Protein AF-A0A836GK05-F1 (afdb_monomer_lite)

pLDDT: mean 76.77, std 14.59, range [29.48, 94.44]

Radius of gyration: 31.61 Å; chains: 1; bounding box: 83×41×87 Å

InterPro domains:
  IPR002656 Acyltransferase 3 domain [PF01757] (213-324)
  IPR052728 Oxygen and lipid transport regulator [PTHR11161] (58-344)

Organism: NCBI:txid2715315

Secondary structure (DSSP, 8-state):
--HHHHHTTSHHHHHHHTGGGGTT-HHHHHHHHHHHHHHTT-HHHHHHHHHHHTT-----BTTB----------TT--HHHHHHHHHHHHHTT---STT-TT--------------SGGGGSTTHHHHHHHHHHHHHHHHHHHHIIIIIIIHHHHHHHHHHHHH-SS----S-TT-SS---HHHHHHHHH-HHHHHHHHT--PPPTT--HHHHHHHHHHHHHHHHHHHHHHHHTT-S-HHHHHHHHTSHHHHHHH-THHHHHHHHHHHHHHHHHHHHHHHHS--------HHHHHHHHHHHHHHHHHHHHHHHHHHHHHHHHHHHHHHHH-SS--S--HHHHTTT-

Sequence (346 aa):
SNENNVIHLLPAYAIASRASLLGTATCATELRDFLDAVDQRILWGLKTFESCYFYFYFYNSINKDLITLGLCLPASCSTNNISFILEGIFRDRILLINNLYSVDLNLIQIKNLKDNHQWLLNGAIPFICVGLVLTFALMISGTIYDIFIYQTYLKTMTKTVNAENAVEMQMTDLSSSRKKSRIGNVLMCFSVYTSTKMIFNTKLGTEEITVVHGIRFLTMIWLIILHSILFSIEYADNKIQILRFVDSLPIQMLSNGSVSVDTYFFLSGFLLAYTYLKNKIDKERINPINYKEKINKYFVIIMKRYIRLTPAYIMMIGLGQLSSAWYDKNSPFYVEERPHEICAKY

Structure (mmCIF, N/CA/C/O backbone):
data_AF-A0A836GK05-F1
#
_entry.id   AF-A0A836GK05-F1
#
loop_
_atom_site.group_PDB
_atom_site.id
_atom_site.type_symbol
_atom_site.label_atom_id
_atom_site.label_alt_id
_atom_site.label_comp_id
_atom_site.label_asym_id
_atom_site.label_entity_id
_atom_site.label_seq_id
_atom_site.pdbx_PDB_ins_code
_atom_site.Cartn_x
_atom_site.Cartn_y
_atom_site.Cartn_z
_atom_site.occupancy
_atom_site.B_iso_or_equiv
_atom_site.auth_seq_id
_atom_site.auth_comp_id
_atom_site.auth_asym_id
_atom_site.auth_atom_id
_atom_site.pdbx_PDB_model_num
ATOM 1 N N . SER A 1 1 ? 32.002 21.064 -32.856 1.00 34.50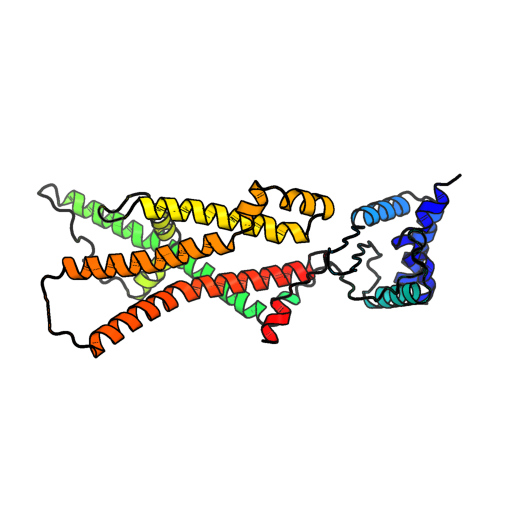 1 SER A N 1
ATOM 2 C CA . SER A 1 1 ? 32.381 19.650 -33.042 1.00 34.50 1 SER A CA 1
ATOM 3 C C . SER A 1 1 ? 32.332 18.934 -31.697 1.00 34.50 1 SER A C 1
ATOM 5 O O . SER A 1 1 ? 33.359 18.879 -31.039 1.00 34.50 1 SER A O 1
ATOM 7 N N . ASN A 1 2 ? 31.148 18.499 -31.239 1.00 37.56 2 ASN A N 1
ATOM 8 C CA . ASN A 1 2 ? 31.010 17.427 -30.229 1.00 37.56 2 ASN A CA 1
ATOM 9 C C . ASN A 1 2 ? 29.555 17.015 -29.918 1.00 37.56 2 ASN A C 1
ATOM 11 O O . ASN A 1 2 ? 29.365 16.044 -29.198 1.00 37.56 2 ASN A O 1
ATOM 15 N N . GLU A 1 3 ? 28.528 17.673 -30.473 1.00 42.06 3 GLU A N 1
ATOM 16 C CA . GLU A 1 3 ? 27.131 17.222 -30.297 1.00 42.06 3 GLU A CA 1
ATOM 17 C C . GLU A 1 3 ? 26.853 15.843 -30.915 1.00 42.06 3 GLU A C 1
ATOM 19 O O . GLU A 1 3 ? 26.079 15.072 -30.356 1.00 42.06 3 GLU A O 1
ATOM 24 N N . ASN A 1 4 ? 27.523 15.492 -32.021 1.00 46.53 4 ASN A N 1
ATOM 25 C CA . ASN A 1 4 ? 27.296 14.208 -32.694 1.00 46.53 4 ASN A CA 1
ATOM 26 C C . ASN A 1 4 ? 27.698 13.005 -31.819 1.00 46.53 4 ASN A C 1
ATOM 28 O O . ASN A 1 4 ? 27.046 11.973 -31.886 1.00 46.53 4 ASN A O 1
ATOM 32 N N . ASN A 1 5 ? 28.701 13.130 -30.940 1.00 50.88 5 ASN A N 1
ATOM 33 C CA . ASN A 1 5 ? 29.124 12.007 -30.092 1.00 50.88 5 ASN A CA 1
ATOM 34 C C . ASN A 1 5 ? 28.143 11.708 -28.949 1.00 50.88 5 ASN A C 1
ATOM 36 O O . ASN A 1 5 ? 28.078 10.567 -28.505 1.00 50.88 5 ASN A O 1
ATOM 40 N N . VAL A 1 6 ? 27.364 12.693 -28.485 1.00 53.78 6 VAL A N 1
ATOM 41 C CA . VAL A 1 6 ? 26.444 12.514 -27.346 1.00 53.78 6 VAL A CA 1
ATOM 42 C C . VAL A 1 6 ? 25.195 11.726 -27.753 1.00 53.78 6 VAL A C 1
ATOM 44 O O . VAL A 1 6 ? 24.712 10.904 -26.978 1.00 53.78 6 VAL A O 1
ATOM 47 N N . ILE A 1 7 ? 24.709 11.913 -28.985 1.00 55.06 7 ILE A N 1
ATOM 48 C CA . ILE A 1 7 ? 23.509 11.229 -29.499 1.00 55.06 7 ILE A CA 1
ATOM 49 C C . ILE A 1 7 ? 23.748 9.716 -29.630 1.00 55.06 7 ILE A C 1
ATOM 51 O O . ILE A 1 7 ? 22.894 8.915 -29.250 1.00 55.06 7 ILE A O 1
ATOM 55 N N . HIS A 1 8 ? 24.940 9.315 -30.082 1.00 54.69 8 HIS A N 1
ATOM 56 C CA . HIS A 1 8 ? 25.309 7.908 -30.279 1.00 54.69 8 HIS A CA 1
ATOM 57 C C . HIS A 1 8 ? 25.527 7.116 -28.977 1.00 54.69 8 HIS A C 1
ATOM 59 O O . HIS A 1 8 ? 25.569 5.888 -29.008 1.00 54.69 8 HIS A O 1
ATOM 65 N N . LEU A 1 9 ? 25.649 7.799 -27.833 1.00 57.06 9 LEU A N 1
ATOM 66 C CA . LEU A 1 9 ? 25.850 7.188 -26.512 1.00 57.06 9 LEU A CA 1
ATOM 67 C C . LEU A 1 9 ? 24.531 6.840 -25.804 1.00 57.06 9 LEU A C 1
ATOM 69 O O . LEU A 1 9 ? 24.542 6.273 -24.710 1.00 57.06 9 LEU A O 1
ATOM 73 N N . LEU A 1 10 ? 23.388 7.183 -26.404 1.00 65.06 10 LEU A N 1
ATOM 74 C CA . LEU A 1 10 ? 22.085 7.032 -25.771 1.00 65.06 10 LEU A CA 1
ATOM 75 C C . LEU A 1 10 ? 21.479 5.640 -26.022 1.00 65.06 10 LEU A C 1
ATOM 77 O O . LEU A 1 10 ? 21.512 5.139 -27.148 1.00 65.06 10 LEU A O 1
ATOM 81 N N . PRO A 1 11 ? 20.860 5.010 -25.006 1.00 69.31 11 PRO A N 1
ATOM 82 C CA . PRO A 1 11 ? 20.369 3.635 -25.109 1.00 69.31 11 PRO A CA 1
ATOM 83 C C . PRO A 1 11 ? 19.334 3.415 -26.219 1.00 69.31 11 PRO A C 1
ATOM 85 O O . PRO A 1 11 ? 19.351 2.373 -26.867 1.00 69.31 11 PRO A O 1
ATOM 88 N N . ALA A 1 12 ? 18.452 4.389 -26.475 1.00 71.50 12 ALA A N 1
ATOM 89 C CA . ALA A 1 12 ? 17.465 4.294 -27.554 1.00 71.50 12 ALA A CA 1
ATOM 90 C C . ALA A 1 12 ? 18.131 4.227 -28.940 1.00 71.50 12 ALA A C 1
ATOM 92 O O . ALA A 1 12 ? 17.718 3.434 -29.786 1.00 71.50 12 ALA A O 1
ATOM 93 N N . TYR A 1 13 ? 19.204 5.000 -29.142 1.00 76.88 13 TYR A N 1
ATOM 94 C CA . TYR A 1 13 ? 20.015 4.942 -30.357 1.00 76.88 13 TYR A CA 1
ATOM 95 C C . TYR A 1 13 ? 20.748 3.598 -30.462 1.00 76.88 13 TYR A C 1
ATOM 97 O O . TYR A 1 13 ? 20.710 2.949 -31.506 1.00 76.88 13 TYR A O 1
ATOM 105 N N . ALA A 1 14 ? 21.354 3.128 -29.365 1.00 76.25 14 ALA A N 1
ATOM 106 C CA . ALA A 1 14 ? 22.041 1.836 -29.326 1.00 76.25 14 ALA A CA 1
ATOM 107 C C . ALA A 1 14 ? 21.107 0.670 -29.707 1.00 76.25 14 ALA A C 1
ATOM 109 O O . ALA A 1 14 ? 21.490 -0.200 -30.490 1.00 76.25 14 ALA A O 1
ATOM 110 N N . ILE A 1 15 ? 19.862 0.685 -29.224 1.00 79.31 15 ILE A N 1
ATOM 111 C CA . ILE A 1 15 ? 18.835 -0.315 -29.558 1.00 79.31 15 ILE A CA 1
ATOM 112 C C . ILE A 1 15 ? 18.441 -0.237 -31.031 1.00 79.31 15 ILE A C 1
ATOM 114 O O . ILE A 1 15 ? 18.437 -1.263 -31.714 1.00 79.31 15 ILE A O 1
ATOM 118 N N . ALA A 1 16 ? 18.161 0.964 -31.542 1.00 81.69 16 ALA A N 1
ATOM 119 C CA . ALA A 1 16 ? 17.818 1.156 -32.948 1.00 81.69 16 ALA A CA 1
ATOM 120 C C . ALA A 1 16 ? 18.962 0.720 -33.886 1.00 81.69 16 ALA A C 1
ATOM 122 O O . ALA A 1 16 ? 18.712 0.076 -34.904 1.00 81.69 16 ALA A O 1
ATOM 123 N N . SER A 1 17 ? 20.224 0.952 -33.501 1.00 82.69 17 SER A N 1
ATOM 124 C CA . SER A 1 17 ? 21.406 0.561 -34.290 1.00 82.69 17 SER A CA 1
ATOM 125 C C . SER A 1 17 ? 21.535 -0.957 -34.491 1.00 82.69 17 SER A C 1
ATOM 127 O O . SER A 1 17 ? 22.179 -1.424 -35.431 1.00 82.69 17 SER A O 1
ATOM 129 N N . ARG A 1 18 ? 20.885 -1.747 -33.628 1.00 82.94 18 ARG A N 1
ATOM 130 C CA . ARG A 1 18 ? 20.867 -3.214 -33.659 1.00 82.94 18 ARG A CA 1
ATOM 131 C C . ARG A 1 18 ? 19.554 -3.794 -34.176 1.00 82.94 18 ARG A C 1
ATOM 133 O O . ARG A 1 18 ? 19.332 -4.998 -34.063 1.00 82.94 18 ARG A O 1
ATOM 140 N N . ALA A 1 19 ? 18.729 -2.984 -34.837 1.00 82.50 19 ALA A N 1
ATOM 141 C CA . ALA A 1 19 ? 17.516 -3.443 -35.509 1.00 82.50 19 ALA A CA 1
ATOM 142 C C . ALA A 1 19 ? 17.766 -4.590 -36.510 1.00 82.50 19 ALA A C 1
ATOM 144 O O . ALA A 1 19 ? 16.877 -5.408 -36.737 1.00 82.50 19 ALA A O 1
ATOM 145 N N . SER A 1 20 ? 18.975 -4.705 -37.074 1.00 80.75 20 SER A N 1
ATOM 146 C CA . SER A 1 20 ? 19.369 -5.812 -37.959 1.00 80.75 20 SER A CA 1
ATOM 147 C C . SER A 1 20 ? 19.288 -7.196 -37.300 1.00 80.75 20 SER A C 1
ATOM 149 O O . SER A 1 20 ? 19.037 -8.177 -37.999 1.00 80.75 20 SER A O 1
ATOM 151 N N . LEU A 1 21 ? 19.414 -7.287 -35.969 1.00 82.31 21 LEU A N 1
ATOM 152 C CA . LEU A 1 21 ? 19.256 -8.539 -35.217 1.00 82.31 21 LEU A CA 1
ATOM 153 C C . LEU A 1 21 ? 17.835 -9.113 -35.319 1.00 82.31 21 LEU A C 1
ATOM 155 O O . LEU A 1 21 ? 17.648 -10.318 -35.186 1.00 82.31 21 LEU A O 1
ATOM 159 N N . LEU A 1 22 ? 16.833 -8.273 -35.590 1.00 79.88 22 LEU A N 1
ATOM 160 C CA . LEU A 1 22 ? 15.432 -8.681 -35.722 1.00 79.88 22 LEU A CA 1
ATOM 161 C C . LEU A 1 22 ? 15.059 -9.180 -37.128 1.00 79.88 22 LEU A C 1
ATOM 163 O O . LEU A 1 22 ? 13.893 -9.499 -37.379 1.00 79.88 22 LEU A O 1
ATOM 167 N N . GLY A 1 23 ? 16.016 -9.239 -38.058 1.00 80.44 23 GLY A N 1
ATOM 168 C CA . GLY A 1 23 ? 15.786 -9.718 -39.419 1.00 80.44 23 GLY A CA 1
ATOM 169 C C . GLY A 1 23 ? 14.707 -8.914 -40.156 1.00 80.44 23 GLY A C 1
ATOM 170 O O . GLY A 1 23 ? 14.824 -7.698 -40.322 1.00 80.44 23 GLY A O 1
ATOM 171 N N . THR A 1 24 ? 13.658 -9.601 -40.622 1.00 76.81 24 THR A N 1
ATOM 172 C CA . THR A 1 24 ? 12.557 -9.030 -41.424 1.00 76.81 24 THR A CA 1
ATOM 173 C C . THR A 1 24 ? 11.340 -8.603 -40.599 1.00 76.81 24 THR A C 1
ATOM 175 O O . THR A 1 24 ? 10.270 -8.378 -41.164 1.00 76.81 24 THR A O 1
ATOM 178 N N . ALA A 1 25 ? 11.448 -8.527 -39.270 1.00 84.44 25 ALA A N 1
ATOM 179 C CA . ALA A 1 25 ? 10.345 -8.053 -38.441 1.00 84.44 25 ALA A CA 1
ATOM 180 C C . ALA A 1 25 ? 9.976 -6.599 -38.792 1.00 84.44 25 ALA A C 1
ATOM 182 O O . ALA A 1 25 ? 10.852 -5.776 -39.043 1.00 84.44 25 ALA A O 1
ATOM 183 N N . THR A 1 26 ? 8.690 -6.248 -38.728 1.00 88.06 26 THR A N 1
ATOM 184 C CA . THR A 1 26 ? 8.206 -4.865 -38.930 1.00 88.06 26 THR A CA 1
ATOM 185 C C . THR A 1 26 ? 8.879 -3.869 -37.983 1.00 88.06 26 THR A C 1
ATOM 187 O O . THR A 1 26 ? 9.315 -2.807 -38.414 1.00 88.06 26 THR A O 1
ATOM 190 N N . CYS A 1 27 ? 9.088 -4.272 -36.727 1.00 87.81 27 CYS A N 1
ATOM 191 C CA . CYS A 1 27 ? 9.865 -3.522 -35.736 1.00 87.81 27 CYS A CA 1
ATOM 192 C C . CYS A 1 27 ? 11.296 -3.203 -36.213 1.00 87.81 27 CYS A C 1
ATOM 194 O O . CYS A 1 27 ? 11.808 -2.125 -35.936 1.00 87.81 27 CYS A O 1
ATOM 196 N N . ALA A 1 28 ? 11.939 -4.099 -36.971 1.00 88.00 28 ALA A N 1
ATOM 197 C CA . ALA A 1 28 ? 13.286 -3.876 -37.495 1.00 88.00 28 ALA A CA 1
ATOM 198 C C . ALA A 1 28 ? 13.331 -2.746 -38.533 1.00 88.00 28 ALA A C 1
ATOM 200 O O . ALA A 1 28 ? 14.338 -2.046 -38.635 1.00 88.00 28 ALA A O 1
ATOM 201 N N . THR A 1 29 ? 12.269 -2.605 -39.327 1.00 89.38 29 THR A N 1
ATOM 202 C CA . THR A 1 29 ? 12.133 -1.540 -40.325 1.00 89.38 29 THR A CA 1
ATOM 203 C C . THR A 1 29 ? 11.818 -0.215 -39.641 1.00 89.38 29 THR A C 1
ATOM 205 O O . THR A 1 29 ? 12.541 0.748 -39.847 1.00 89.38 29 THR A O 1
ATOM 208 N N . GLU A 1 30 ? 10.837 -0.188 -38.734 1.00 89.44 30 GLU A N 1
ATOM 209 C CA . GLU A 1 30 ? 10.457 1.040 -38.016 1.00 89.44 30 GLU A CA 1
ATOM 210 C C . GLU A 1 30 ? 11.598 1.591 -37.140 1.00 89.44 30 GLU A C 1
ATOM 212 O O . GLU A 1 30 ? 11.761 2.803 -37.018 1.00 89.44 30 GLU A O 1
ATOM 217 N N . LEU A 1 31 ? 12.430 0.719 -36.554 1.00 88.19 31 LEU A N 1
ATOM 218 C CA . LEU A 1 31 ? 13.632 1.143 -35.827 1.00 88.19 31 LEU A CA 1
ATOM 219 C C . LEU A 1 31 ? 14.709 1.732 -36.750 1.00 88.19 31 LEU A C 1
ATOM 221 O O . LEU A 1 31 ? 15.417 2.644 -36.330 1.00 88.19 31 LEU A O 1
ATOM 225 N N . ARG A 1 32 ? 14.834 1.232 -37.987 1.00 88.44 32 ARG A N 1
ATOM 226 C CA . ARG A 1 32 ? 15.742 1.801 -38.996 1.00 88.44 32 ARG A CA 1
ATOM 227 C C . ARG A 1 32 ? 15.249 3.159 -39.478 1.00 88.44 32 ARG A C 1
ATOM 229 O O . ARG A 1 32 ? 16.033 4.096 -39.478 1.00 88.44 32 ARG A O 1
ATOM 236 N N . ASP A 1 33 ? 13.955 3.286 -39.762 1.00 88.75 33 ASP A N 1
ATOM 237 C CA . ASP A 1 33 ? 13.343 4.565 -40.140 1.00 88.75 33 ASP A CA 1
ATOM 238 C C . ASP A 1 33 ? 13.529 5.619 -39.036 1.00 88.75 33 ASP A C 1
ATOM 240 O O . ASP A 1 33 ? 13.806 6.787 -39.308 1.00 88.75 33 ASP A O 1
ATOM 244 N N . PHE A 1 34 ? 13.413 5.204 -37.769 1.00 87.25 34 PHE A N 1
ATOM 245 C CA . PHE A 1 34 ? 13.714 6.057 -36.623 1.00 87.25 34 PHE A CA 1
ATOM 246 C C . PHE A 1 34 ? 15.189 6.475 -36.573 1.00 87.25 34 PHE A C 1
ATOM 248 O O . PHE A 1 34 ? 15.470 7.657 -36.373 1.00 87.25 34 PHE A O 1
ATOM 255 N N . LEU A 1 35 ? 16.121 5.535 -36.764 1.00 87.44 35 LEU A N 1
ATOM 256 C CA . LEU A 1 35 ? 17.558 5.819 -36.781 1.00 87.44 35 LEU A CA 1
ATOM 257 C C . LEU A 1 35 ? 17.909 6.823 -37.891 1.00 87.44 35 LEU A C 1
ATOM 259 O O . LEU A 1 35 ? 18.522 7.851 -37.612 1.00 87.44 35 LEU A O 1
ATOM 263 N N . ASP A 1 36 ? 17.426 6.577 -39.110 1.00 89.38 36 ASP A N 1
ATOM 264 C CA . ASP A 1 36 ? 17.640 7.444 -40.270 1.00 89.38 36 ASP A CA 1
ATOM 265 C C . ASP A 1 36 ? 17.079 8.851 -40.024 1.00 89.38 36 ASP A C 1
ATOM 267 O O . ASP A 1 36 ? 17.705 9.852 -40.375 1.00 89.38 36 ASP A O 1
ATOM 271 N N . ALA A 1 37 ? 15.919 8.958 -39.372 1.00 87.00 37 ALA A N 1
ATOM 272 C CA . ALA A 1 37 ? 15.328 10.243 -39.020 1.00 87.00 37 ALA A CA 1
ATOM 273 C C . ALA A 1 37 ? 16.128 11.011 -37.961 1.00 87.00 37 ALA A C 1
ATOM 275 O O . ALA A 1 37 ? 16.196 12.241 -38.030 1.00 87.00 37 ALA A O 1
ATOM 276 N N . VAL A 1 38 ? 16.732 10.316 -36.992 1.00 85.12 38 VAL A N 1
ATOM 277 C CA . VAL A 1 38 ? 17.631 10.927 -36.001 1.00 85.12 38 VAL A CA 1
ATOM 278 C C . VAL A 1 38 ? 18.921 11.400 -36.675 1.00 85.12 38 VAL A C 1
ATOM 280 O O . VAL A 1 38 ? 19.309 12.555 -36.483 1.00 85.12 38 VAL A O 1
ATOM 283 N N . ASP A 1 39 ? 19.530 10.570 -37.526 1.00 86.94 39 ASP A N 1
ATOM 284 C CA . ASP A 1 39 ? 20.766 10.892 -38.252 1.00 86.94 39 ASP A CA 1
ATOM 285 C C . ASP A 1 39 ? 20.574 12.064 -39.227 1.00 86.94 39 ASP A C 1
ATOM 287 O O . ASP A 1 39 ? 21.423 12.953 -39.332 1.00 86.94 39 ASP A O 1
ATOM 291 N N . GLN A 1 40 ? 19.411 12.131 -39.881 1.00 89.00 40 GLN A N 1
ATOM 292 C CA . GLN A 1 40 ? 19.018 13.242 -40.754 1.00 89.00 40 GLN A CA 1
ATOM 293 C C . GLN A 1 40 ? 18.478 14.465 -39.991 1.00 89.00 40 GLN A C 1
ATOM 295 O O . GLN A 1 40 ? 18.085 15.452 -40.616 1.00 89.00 40 GLN A O 1
ATOM 300 N N . ARG A 1 41 ? 18.462 14.437 -38.649 1.00 85.06 41 ARG A N 1
ATOM 301 C CA . ARG A 1 41 ? 17.950 15.512 -37.776 1.00 85.06 41 ARG A CA 1
ATOM 302 C C . ARG A 1 41 ? 16.508 15.932 -38.100 1.00 85.06 41 ARG A C 1
ATOM 304 O O . ARG A 1 41 ? 16.145 17.105 -37.989 1.00 85.06 41 ARG A O 1
ATOM 311 N N . ILE A 1 42 ? 15.661 14.977 -38.483 1.00 88.19 42 ILE A N 1
ATOM 312 C CA . ILE A 1 42 ? 14.244 15.224 -38.750 1.00 88.19 42 ILE A CA 1
ATOM 313 C C . ILE A 1 42 ? 13.518 15.494 -37.426 1.00 88.19 42 ILE A C 1
ATOM 315 O O . ILE A 1 42 ? 13.678 14.770 -36.444 1.00 88.19 42 ILE A O 1
ATOM 319 N N . LEU A 1 43 ? 12.669 16.526 -37.410 1.00 83.31 43 LEU A N 1
ATOM 320 C CA . LEU A 1 43 ? 12.009 17.023 -36.198 1.00 83.31 43 LEU A CA 1
ATOM 321 C C . LEU A 1 43 ? 11.228 15.948 -35.425 1.00 83.31 43 LEU A C 1
ATOM 323 O O . LEU A 1 43 ? 11.241 15.964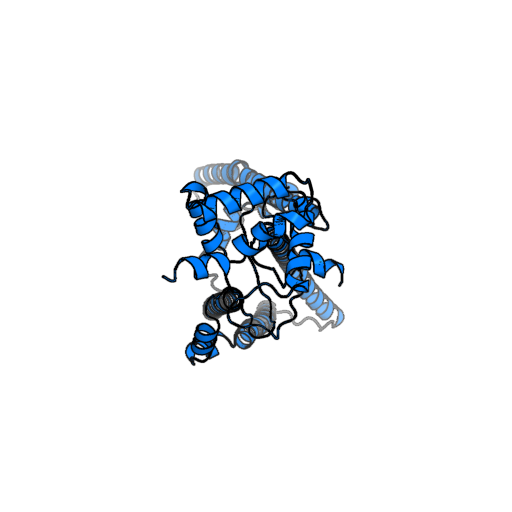 -34.198 1.00 83.31 43 LEU A O 1
ATOM 327 N N . TRP A 1 44 ? 10.538 15.029 -36.110 1.00 84.94 44 TRP A N 1
ATOM 328 C CA . TRP A 1 44 ? 9.797 13.962 -35.428 1.00 84.94 44 TRP A CA 1
ATOM 329 C C . TRP A 1 44 ? 10.742 12.953 -34.766 1.00 84.94 44 TRP A C 1
ATOM 331 O O . TRP A 1 44 ? 10.501 12.585 -33.622 1.00 84.94 44 TRP A O 1
ATOM 341 N N . GLY A 1 45 ? 11.846 12.584 -35.426 1.00 81.19 45 GLY A N 1
ATOM 342 C CA . GLY A 1 45 ? 12.860 11.685 -34.872 1.00 81.19 45 GLY A CA 1
ATOM 343 C C . GLY A 1 45 ? 13.510 12.287 -33.629 1.00 81.19 45 GLY A C 1
ATOM 344 O O . GLY A 1 45 ? 13.554 11.644 -32.584 1.00 81.19 45 GLY A O 1
ATOM 345 N N . LEU A 1 46 ? 13.898 13.566 -33.701 1.00 80.62 46 LEU A N 1
ATOM 346 C CA . LEU A 1 46 ? 14.464 14.305 -32.568 1.00 80.62 46 LEU A CA 1
ATOM 347 C C . LEU A 1 46 ? 13.465 14.466 -31.410 1.00 80.62 46 LEU A C 1
ATOM 349 O O . LEU A 1 46 ? 13.826 14.223 -30.264 1.00 80.62 46 LEU A O 1
ATOM 353 N N . LYS A 1 47 ? 12.194 14.800 -31.683 1.00 78.56 47 LYS A N 1
ATOM 354 C CA . LYS A 1 47 ? 11.157 14.904 -30.637 1.00 78.56 47 LYS A CA 1
ATOM 355 C C . LYS A 1 47 ? 10.870 13.571 -29.957 1.00 78.56 47 LYS A C 1
ATOM 357 O O . LYS A 1 47 ? 10.693 13.534 -28.741 1.00 78.56 47 LYS A O 1
ATOM 362 N N . THR A 1 48 ? 10.799 12.483 -30.720 1.00 74.56 48 THR A N 1
ATOM 363 C CA . THR A 1 48 ? 10.633 11.137 -30.163 1.00 74.56 48 THR A CA 1
ATOM 364 C C . THR A 1 48 ? 11.845 10.764 -29.311 1.00 74.56 48 THR A C 1
ATOM 366 O O . THR A 1 48 ? 11.680 10.244 -28.213 1.00 74.56 48 THR A O 1
ATOM 369 N N . PHE A 1 49 ? 13.051 11.113 -29.758 1.00 71.62 49 PHE A N 1
ATOM 370 C CA . PHE A 1 49 ? 14.292 10.899 -29.020 1.00 71.62 49 PHE A CA 1
ATOM 371 C C . PHE A 1 49 ? 14.359 11.694 -27.700 1.00 71.62 49 PHE A C 1
ATOM 373 O O . PHE A 1 49 ? 14.694 11.124 -26.662 1.00 71.62 49 PHE A O 1
ATOM 380 N N . GLU A 1 50 ? 13.955 12.968 -27.693 1.00 67.12 50 GLU A N 1
ATOM 381 C CA . GLU A 1 50 ? 13.841 13.788 -26.472 1.00 67.12 50 GLU A CA 1
ATOM 382 C C . GLU A 1 50 ? 12.737 13.287 -25.528 1.00 67.12 50 GLU A C 1
ATOM 384 O O . GLU A 1 50 ? 12.921 13.258 -24.311 1.00 67.12 50 GLU A O 1
ATOM 389 N N . SER A 1 51 ? 11.606 12.833 -26.075 1.00 64.38 51 SER A N 1
ATOM 390 C CA . SER A 1 51 ? 10.502 12.270 -25.281 1.00 64.38 51 SER A CA 1
ATOM 391 C C . SER A 1 51 ? 10.904 10.959 -24.593 1.00 64.38 51 SER A C 1
ATOM 393 O O . SER A 1 51 ? 10.484 10.704 -23.466 1.00 64.38 51 SER A O 1
ATOM 395 N N . CYS A 1 52 ? 11.764 10.153 -25.230 1.00 58.56 52 CYS A N 1
ATOM 396 C CA . CYS A 1 52 ? 12.384 8.974 -24.616 1.00 58.56 52 CYS A CA 1
ATOM 397 C C . CYS A 1 52 ? 13.350 9.339 -23.483 1.00 58.56 52 CYS A C 1
ATOM 399 O O . CYS A 1 52 ? 13.431 8.617 -22.491 1.00 58.56 52 CYS A O 1
ATOM 401 N N . TYR A 1 53 ? 14.093 10.441 -23.626 1.00 50.41 53 TYR A N 1
ATOM 402 C CA . TYR A 1 53 ? 15.126 10.857 -22.673 1.00 50.41 53 TYR A CA 1
ATOM 403 C C . TYR A 1 53 ? 14.555 11.183 -21.283 1.00 50.41 53 TYR A C 1
ATOM 405 O O . TYR A 1 53 ? 15.198 10.908 -20.272 1.00 50.41 53 TYR A O 1
ATOM 413 N N . PHE A 1 54 ? 13.318 11.688 -21.212 1.00 41.72 54 PHE A N 1
ATOM 414 C CA . PHE A 1 54 ? 12.664 12.059 -19.949 1.00 41.72 54 PHE A CA 1
ATOM 415 C C . PHE A 1 54 ? 12.364 10.865 -19.014 1.00 41.72 54 PHE A C 1
ATOM 417 O O . PHE A 1 54 ? 12.110 11.063 -17.830 1.00 41.72 54 PHE A O 1
ATOM 424 N N . TYR A 1 55 ? 12.431 9.622 -19.507 1.00 42.69 55 TYR A N 1
ATOM 425 C CA . TYR A 1 55 ? 12.220 8.403 -18.709 1.00 42.69 55 TYR A CA 1
ATOM 426 C C . TYR A 1 55 ? 13.521 7.678 -18.321 1.00 42.69 55 TYR A C 1
ATOM 428 O O . TYR A 1 55 ? 13.478 6.591 -17.738 1.00 42.69 55 TYR A O 1
ATOM 436 N N . PHE A 1 56 ? 14.685 8.258 -18.624 1.00 48.16 56 PHE A N 1
ATOM 437 C CA . PHE A 1 56 ? 15.986 7.690 -18.283 1.00 48.16 56 PHE A CA 1
ATOM 438 C C . PHE A 1 56 ? 16.384 8.054 -16.841 1.00 48.16 56 PHE A C 1
ATOM 440 O O . PHE A 1 56 ? 17.201 8.942 -16.609 1.00 48.16 56 PHE A O 1
ATOM 447 N N . TYR A 1 57 ? 15.796 7.373 -15.855 1.00 45.78 57 TYR A N 1
ATOM 448 C CA . TYR A 1 57 ? 16.199 7.501 -14.452 1.00 45.78 57 TYR A CA 1
ATOM 449 C C . TYR A 1 57 ? 17.194 6.398 -14.079 1.00 45.78 57 TYR A C 1
ATOM 451 O O . TYR A 1 57 ? 16.834 5.230 -13.939 1.00 45.78 57 TYR A O 1
ATOM 459 N N . PHE A 1 58 ? 18.458 6.779 -13.871 1.00 44.84 58 PHE A N 1
ATOM 460 C CA . PHE A 1 58 ? 19.434 5.926 -13.194 1.00 44.84 58 PHE A CA 1
ATOM 461 C C . PHE A 1 58 ? 19.059 5.824 -11.715 1.00 44.84 58 PHE A C 1
ATOM 463 O O . PHE A 1 58 ? 19.401 6.682 -10.904 1.00 44.84 58 PHE A O 1
ATOM 470 N N . TYR A 1 59 ? 18.343 4.766 -11.362 1.00 42.25 59 TYR A N 1
ATOM 471 C CA . TYR A 1 59 ? 18.048 4.451 -9.976 1.00 42.25 59 TYR A CA 1
ATOM 472 C C . TYR A 1 59 ? 19.143 3.545 -9.417 1.00 42.25 59 TYR A C 1
ATOM 474 O O . TYR A 1 59 ? 19.123 2.344 -9.648 1.00 42.25 59 TYR A O 1
ATOM 482 N N . ASN A 1 60 ? 20.107 4.107 -8.690 1.00 39.94 60 ASN A N 1
ATOM 483 C CA . ASN A 1 60 ? 21.056 3.296 -7.931 1.00 39.94 60 ASN A CA 1
ATOM 484 C C . ASN A 1 60 ? 20.480 3.049 -6.528 1.00 39.94 60 ASN A C 1
ATOM 486 O O . ASN A 1 60 ? 20.240 4.005 -5.783 1.00 39.94 60 ASN A O 1
ATOM 490 N N . SER A 1 61 ? 20.215 1.791 -6.166 1.00 42.44 61 SER A N 1
ATOM 491 C CA . SER A 1 61 ? 19.768 1.455 -4.814 1.00 42.44 61 SER A CA 1
ATOM 492 C C . SER A 1 61 ? 20.959 1.154 -3.914 1.00 42.44 61 SER A C 1
ATOM 494 O O . SER A 1 61 ? 21.844 0.398 -4.292 1.00 42.44 61 SER A O 1
ATOM 496 N N . ILE A 1 62 ? 20.944 1.693 -2.689 1.00 41.28 62 ILE A N 1
ATOM 497 C CA . ILE A 1 62 ? 22.038 1.642 -1.696 1.00 41.28 62 ILE A CA 1
ATOM 498 C C . ILE A 1 62 ? 22.554 0.214 -1.407 1.00 41.28 62 ILE A C 1
ATOM 500 O O . ILE A 1 62 ? 23.663 0.072 -0.908 1.00 41.28 62 ILE A O 1
ATOM 504 N N . ASN A 1 63 ? 21.799 -0.838 -1.741 1.00 42.59 63 ASN A N 1
ATOM 505 C CA . ASN A 1 63 ? 22.212 -2.230 -1.537 1.00 42.59 63 ASN A CA 1
ATOM 506 C C . ASN A 1 63 ? 22.119 -3.137 -2.776 1.00 42.59 63 ASN A C 1
ATOM 508 O O . ASN A 1 63 ? 22.370 -4.335 -2.635 1.00 42.59 63 ASN A O 1
ATOM 512 N N . LYS A 1 64 ? 21.730 -2.632 -3.960 1.00 53.75 64 LYS A N 1
ATOM 513 C CA . LYS A 1 64 ? 21.560 -3.460 -5.172 1.00 53.75 64 LYS A CA 1
ATOM 514 C C . LYS A 1 64 ? 21.796 -2.662 -6.458 1.00 53.75 64 LYS A C 1
ATOM 516 O O . LYS A 1 64 ? 21.105 -1.674 -6.712 1.00 53.75 64 LYS A O 1
ATOM 521 N N . ASP A 1 65 ? 22.700 -3.171 -7.294 1.00 65.69 65 ASP A N 1
ATOM 522 C CA . ASP A 1 65 ? 23.080 -2.614 -8.599 1.00 65.69 65 ASP A CA 1
ATOM 523 C C . ASP A 1 65 ? 22.012 -2.915 -9.673 1.00 65.69 65 ASP A C 1
ATOM 525 O O . ASP A 1 65 ? 22.195 -3.761 -10.549 1.00 65.69 65 ASP A O 1
ATOM 529 N N . LEU A 1 66 ? 20.850 -2.261 -9.587 1.00 68.00 66 LEU A N 1
ATOM 530 C CA . LEU A 1 66 ? 19.779 -2.361 -10.585 1.00 68.00 66 LEU A CA 1
ATOM 531 C C . LEU A 1 66 ? 19.790 -1.133 -11.501 1.00 68.00 66 LEU A C 1
ATOM 533 O O . LEU A 1 66 ? 19.809 -0.010 -11.021 1.00 68.00 66 LEU A O 1
ATOM 537 N N . ILE A 1 67 ? 19.694 -1.329 -12.818 1.00 70.69 67 ILE A N 1
ATOM 538 C CA . ILE A 1 67 ? 19.513 -0.234 -13.782 1.00 70.69 67 ILE A CA 1
ATOM 539 C C . ILE A 1 67 ? 18.129 -0.374 -14.412 1.00 70.69 67 ILE A C 1
ATOM 541 O O . ILE A 1 67 ? 17.824 -1.392 -15.030 1.00 70.69 67 ILE A O 1
ATOM 545 N N . THR A 1 68 ? 17.288 0.652 -14.259 1.00 72.75 68 THR A N 1
ATOM 546 C CA . THR A 1 68 ? 15.975 0.722 -14.918 1.00 72.75 68 THR A CA 1
ATOM 547 C C . THR A 1 68 ? 16.067 1.645 -16.126 1.00 72.75 68 THR A C 1
ATOM 549 O O . THR A 1 68 ? 16.521 2.778 -16.012 1.00 72.75 68 THR A O 1
ATOM 552 N N . LEU A 1 69 ? 15.641 1.153 -17.289 1.00 73.19 69 LEU A N 1
ATOM 553 C CA . LEU A 1 69 ? 15.709 1.874 -18.555 1.00 73.19 69 LEU A CA 1
ATOM 554 C C . LEU A 1 69 ? 14.300 2.072 -19.130 1.00 73.19 69 LEU A C 1
ATOM 556 O O . LEU A 1 69 ? 13.654 1.106 -19.530 1.00 73.19 69 LEU A O 1
ATOM 560 N N . GLY A 1 70 ? 13.839 3.324 -19.191 1.00 75.56 70 GLY A N 1
ATOM 561 C CA . GLY A 1 70 ? 12.623 3.706 -19.909 1.00 75.56 70 GLY A CA 1
ATOM 562 C C . GLY A 1 70 ? 12.917 4.042 -21.373 1.00 75.56 70 GLY A C 1
ATOM 563 O O . GLY A 1 70 ? 13.794 4.853 -21.657 1.00 75.56 70 GLY A O 1
ATOM 564 N N . LEU A 1 71 ? 12.198 3.415 -22.308 1.00 75.00 71 LEU A N 1
ATOM 565 C CA . LEU A 1 71 ? 12.368 3.606 -23.754 1.00 75.00 71 LEU A CA 1
ATOM 566 C C . LEU A 1 71 ? 11.003 3.755 -24.420 1.00 75.00 71 LEU A C 1
ATOM 568 O O . LEU A 1 71 ? 10.109 2.947 -24.161 1.00 75.00 71 LEU A O 1
ATOM 572 N N . CYS A 1 72 ? 10.854 4.714 -25.334 1.00 78.38 72 CYS A N 1
ATOM 573 C CA . CYS A 1 72 ? 9.738 4.703 -26.277 1.00 78.38 72 CYS A CA 1
ATOM 574 C C . CYS A 1 72 ? 10.204 4.046 -27.578 1.00 78.38 72 CYS A C 1
ATOM 576 O O . CYS A 1 72 ? 11.171 4.473 -28.207 1.00 78.38 72 CYS A O 1
ATOM 578 N N . LEU A 1 73 ? 9.516 2.977 -27.956 1.00 80.31 73 LEU A N 1
ATOM 579 C CA . LEU A 1 73 ? 9.805 2.181 -29.142 1.00 80.31 73 LEU A CA 1
ATOM 580 C C . LEU A 1 73 ? 8.542 2.107 -30.007 1.00 80.3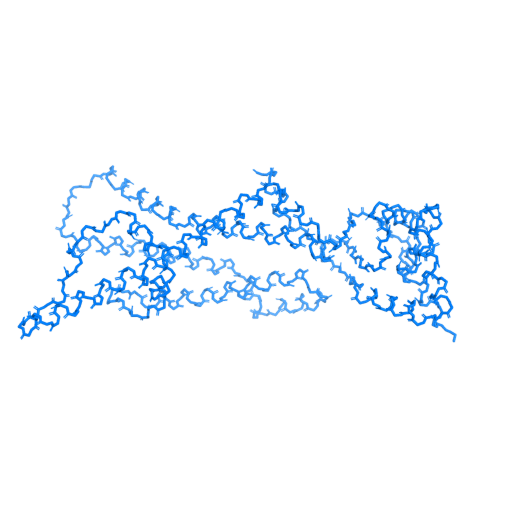1 73 LEU A C 1
ATOM 582 O O . LEU A 1 73 ? 7.438 2.314 -29.487 1.00 80.31 73 LEU A O 1
ATOM 586 N N . PRO A 1 74 ? 8.672 1.813 -31.311 1.00 84.12 74 PRO A N 1
ATOM 587 C CA . PRO A 1 74 ? 7.518 1.659 -32.182 1.00 84.12 74 PRO A CA 1
ATOM 588 C C . PRO A 1 74 ? 6.540 0.594 -31.666 1.00 84.12 74 PRO A C 1
ATOM 590 O O . PRO A 1 74 ? 6.942 -0.427 -31.104 1.00 84.12 74 PRO A O 1
ATOM 593 N N . ALA A 1 75 ? 5.239 0.809 -31.875 1.00 83.12 75 ALA A N 1
ATOM 594 C CA . ALA A 1 75 ? 4.189 -0.067 -31.342 1.00 83.12 75 ALA A CA 1
ATOM 595 C C . ALA A 1 75 ? 4.229 -1.501 -31.907 1.00 83.12 75 ALA A C 1
ATOM 597 O O . ALA A 1 75 ? 3.644 -2.409 -31.316 1.00 83.12 75 ALA A O 1
ATOM 598 N N . SER A 1 76 ? 4.912 -1.711 -33.038 1.00 86.62 76 SER A N 1
ATOM 599 C CA . SER A 1 76 ? 5.136 -3.031 -33.635 1.00 86.62 76 SER A CA 1
ATOM 600 C C . SER A 1 76 ? 6.149 -3.887 -32.857 1.00 86.62 76 SER A C 1
ATOM 602 O O . SER A 1 76 ? 6.202 -5.107 -33.041 1.00 86.62 76 SER A O 1
ATOM 604 N N . CYS A 1 77 ? 6.956 -3.284 -31.979 1.00 86.12 77 CYS A N 1
ATOM 605 C CA . CYS A 1 77 ? 7.979 -3.983 -31.216 1.00 86.12 77 CYS A CA 1
ATOM 606 C C . CYS A 1 77 ? 7.380 -4.740 -30.021 1.00 86.12 77 CYS A C 1
ATOM 608 O O . CYS A 1 77 ? 6.846 -4.154 -29.080 1.00 86.12 77 CYS A O 1
ATOM 610 N N . SER A 1 78 ? 7.500 -6.071 -30.040 1.00 87.94 78 SER A N 1
ATOM 611 C CA . SER A 1 78 ? 7.111 -6.938 -28.924 1.00 87.94 78 SER A CA 1
ATOM 612 C C . SER A 1 78 ? 8.204 -7.005 -27.850 1.00 87.94 78 SER A C 1
ATOM 614 O O . SER A 1 78 ? 9.380 -6.762 -28.123 1.00 87.94 78 SER A O 1
ATOM 616 N N . THR A 1 79 ? 7.845 -7.411 -26.630 1.00 86.69 79 THR A N 1
ATOM 617 C CA . THR A 1 79 ? 8.809 -7.610 -25.530 1.00 86.69 79 THR A CA 1
ATOM 618 C C . THR A 1 79 ? 9.909 -8.615 -25.882 1.00 86.69 79 THR A C 1
ATOM 620 O O . THR A 1 79 ? 11.048 -8.430 -25.471 1.00 86.69 79 THR A O 1
ATOM 623 N N . ASN A 1 80 ? 9.598 -9.635 -26.689 1.00 86.62 80 ASN A N 1
ATOM 624 C CA . ASN A 1 80 ? 10.559 -10.658 -27.114 1.00 86.62 80 ASN A CA 1
ATOM 625 C C . ASN A 1 80 ? 11.602 -10.090 -28.082 1.00 86.62 80 ASN A C 1
ATOM 627 O O . ASN A 1 80 ? 12.790 -10.369 -27.937 1.00 86.62 80 ASN A O 1
ATOM 631 N N . ASN A 1 81 ? 11.168 -9.252 -29.030 1.00 86.56 81 ASN A N 1
ATOM 632 C CA . ASN A 1 81 ? 12.073 -8.576 -29.959 1.00 86.56 81 ASN A CA 1
ATOM 633 C C . ASN A 1 81 ? 13.068 -7.692 -29.190 1.00 86.56 81 ASN A C 1
ATOM 635 O O . ASN A 1 81 ? 14.264 -7.689 -29.474 1.00 86.56 81 ASN A O 1
ATOM 639 N N . ILE A 1 82 ? 12.583 -6.977 -28.173 1.00 86.88 82 ILE A N 1
ATOM 640 C CA . ILE A 1 82 ? 13.431 -6.107 -27.354 1.00 86.88 82 ILE A CA 1
ATOM 641 C C . ILE A 1 82 ? 14.356 -6.909 -26.431 1.00 86.88 82 ILE A C 1
ATOM 643 O O . ILE A 1 82 ? 15.515 -6.528 -26.294 1.00 86.88 82 ILE A O 1
ATOM 647 N N . SER A 1 83 ? 13.902 -8.042 -25.877 1.00 87.56 83 SER A N 1
ATOM 648 C CA . SER A 1 83 ? 14.758 -8.967 -25.107 1.00 87.56 83 SER A CA 1
ATOM 649 C C . SER A 1 83 ? 15.939 -9.433 -25.938 1.00 87.56 83 SER A C 1
ATOM 651 O O . SER A 1 83 ? 17.080 -9.316 -25.507 1.00 87.56 83 SER A O 1
ATOM 653 N N . PHE A 1 84 ? 15.672 -9.861 -27.174 1.00 86.81 84 PHE A N 1
ATOM 654 C CA . PHE A 1 84 ? 16.704 -10.351 -28.077 1.00 86.81 84 PHE A CA 1
ATOM 655 C C . PHE A 1 84 ? 17.736 -9.272 -28.439 1.00 86.81 84 PHE A C 1
ATOM 657 O O . PHE A 1 84 ? 18.939 -9.537 -28.420 1.00 86.81 84 PHE A O 1
ATOM 664 N N . ILE A 1 85 ? 17.290 -8.039 -28.720 1.00 85.12 85 ILE A N 1
ATOM 665 C CA . ILE A 1 85 ? 18.209 -6.918 -28.970 1.00 85.12 85 ILE A CA 1
ATOM 666 C C . ILE A 1 85 ? 19.044 -6.606 -27.722 1.00 85.12 85 ILE A C 1
ATOM 668 O O . ILE A 1 85 ? 20.260 -6.463 -27.832 1.00 85.12 85 ILE A O 1
ATOM 672 N N . LEU A 1 86 ? 18.417 -6.491 -26.546 1.00 82.38 86 LEU A N 1
ATOM 673 C CA . LEU A 1 86 ? 19.108 -6.126 -25.306 1.00 82.38 86 LEU A CA 1
ATOM 674 C C . LEU A 1 86 ? 20.118 -7.191 -24.872 1.00 82.38 86 LEU A C 1
ATOM 676 O O . LEU A 1 86 ? 21.242 -6.845 -24.522 1.00 82.38 86 LEU A O 1
ATOM 680 N N . GLU A 1 87 ? 19.765 -8.473 -24.960 1.00 85.12 87 GLU A N 1
ATOM 681 C CA . GLU A 1 87 ? 20.691 -9.582 -24.704 1.00 85.12 87 GLU A CA 1
ATOM 682 C C . GLU A 1 87 ? 21.890 -9.546 -25.660 1.00 85.12 87 GLU A C 1
ATOM 684 O O . GLU A 1 87 ? 23.029 -9.718 -25.225 1.00 85.12 87 GLU A O 1
ATOM 689 N N . GLY A 1 88 ? 21.658 -9.249 -26.945 1.00 81.38 88 GLY A N 1
ATOM 690 C CA . GLY A 1 88 ? 22.729 -9.035 -27.919 1.00 81.38 88 GLY A CA 1
ATOM 691 C C . GLY A 1 88 ? 23.638 -7.855 -27.552 1.00 81.38 88 GLY A C 1
ATOM 692 O O . GLY A 1 88 ? 24.859 -7.983 -27.579 1.00 81.38 88 GLY A O 1
ATOM 693 N N . ILE A 1 89 ? 23.058 -6.721 -27.148 1.00 78.75 89 ILE A N 1
ATOM 694 C CA . ILE A 1 89 ? 23.802 -5.518 -26.738 1.00 78.75 89 ILE A CA 1
ATOM 695 C C . ILE A 1 89 ? 24.645 -5.770 -25.481 1.00 78.75 89 ILE A C 1
ATOM 697 O O . ILE A 1 89 ? 25.794 -5.322 -25.420 1.00 78.75 89 ILE A O 1
ATOM 701 N N . PHE A 1 90 ? 24.097 -6.470 -24.485 1.00 79.38 90 PHE A N 1
ATOM 702 C CA . PHE A 1 90 ? 24.814 -6.805 -23.254 1.00 79.38 90 PHE A CA 1
ATOM 703 C C . PHE A 1 90 ? 25.944 -7.801 -23.514 1.00 79.38 90 PHE A C 1
ATOM 705 O O . PHE A 1 90 ? 27.043 -7.621 -22.991 1.00 79.38 90 PHE A O 1
ATOM 712 N N . ARG A 1 91 ? 25.716 -8.794 -24.385 1.00 78.12 91 ARG A N 1
ATOM 713 C CA . ARG A 1 91 ? 26.751 -9.743 -24.818 1.00 78.12 91 ARG A CA 1
ATOM 714 C C . ARG A 1 91 ? 27.919 -9.045 -25.510 1.00 78.12 91 ARG A C 1
ATOM 716 O O . ARG A 1 91 ? 29.071 -9.379 -25.244 1.00 78.12 91 ARG A O 1
ATOM 723 N N . ASP A 1 92 ? 27.617 -8.065 -26.356 1.00 75.81 92 ASP A N 1
ATOM 724 C CA . ASP A 1 92 ? 28.618 -7.328 -27.126 1.00 75.81 92 ASP A CA 1
ATOM 725 C C . ASP A 1 92 ? 29.258 -6.157 -26.334 1.00 75.81 92 ASP A C 1
ATOM 727 O O . ASP A 1 92 ? 30.158 -5.497 -26.851 1.00 75.81 92 ASP A O 1
ATOM 731 N N . ARG A 1 93 ? 28.824 -5.891 -25.086 1.00 70.81 93 ARG A N 1
ATOM 732 C CA . ARG A 1 93 ? 29.301 -4.804 -24.194 1.00 70.81 93 ARG A CA 1
ATOM 733 C C . ARG A 1 93 ? 29.260 -3.394 -24.819 1.00 70.81 93 ARG A C 1
ATOM 735 O O . ARG A 1 93 ? 30.187 -2.605 -24.657 1.00 70.81 93 ARG A O 1
ATOM 742 N N . ILE A 1 94 ? 28.179 -3.056 -25.528 1.00 62.38 94 ILE A N 1
ATOM 743 C CA . ILE A 1 94 ? 28.106 -1.827 -26.357 1.00 62.38 94 ILE A CA 1
ATOM 744 C C . ILE A 1 94 ? 27.529 -0.608 -25.627 1.00 62.38 94 ILE A C 1
ATOM 746 O O . ILE A 1 94 ? 27.652 0.509 -26.125 1.00 62.38 94 ILE A O 1
ATOM 750 N N . LEU A 1 95 ? 26.914 -0.766 -24.449 1.00 60.34 95 LEU A N 1
ATOM 751 C CA . LEU A 1 95 ? 26.433 0.384 -23.674 1.00 60.34 95 LEU A CA 1
ATOM 752 C C . LEU A 1 95 ? 27.618 1.177 -23.102 1.00 60.34 95 LEU A C 1
ATOM 754 O O . LEU A 1 95 ? 28.024 1.011 -21.957 1.00 60.34 95 LEU A O 1
ATOM 758 N N . LEU A 1 96 ? 28.168 2.055 -23.939 1.00 50.88 96 LEU A N 1
ATOM 759 C CA . LEU A 1 96 ? 29.322 2.917 -23.702 1.00 50.88 96 LEU A CA 1
ATOM 760 C C . LEU A 1 96 ? 28.971 4.118 -22.815 1.00 50.88 96 LEU A C 1
ATOM 762 O O . LEU A 1 96 ? 29.381 5.239 -23.085 1.00 50.88 96 LEU A O 1
ATOM 766 N N . ILE A 1 97 ? 28.233 3.923 -21.727 1.00 49.28 97 ILE A N 1
ATOM 767 C CA . ILE A 1 97 ? 28.101 4.988 -20.731 1.00 49.28 97 ILE A CA 1
ATOM 768 C C . ILE A 1 97 ? 29.443 5.057 -19.986 1.00 49.28 97 ILE A C 1
ATOM 770 O O . ILE A 1 97 ? 29.755 4.192 -19.177 1.00 49.28 97 ILE A O 1
ATOM 774 N N . ASN A 1 98 ? 30.271 6.054 -20.317 1.00 43.59 98 ASN A N 1
ATOM 775 C CA . ASN A 1 98 ? 31.498 6.440 -19.603 1.00 43.59 98 ASN A CA 1
ATOM 776 C C . ASN A 1 98 ? 32.386 5.280 -19.098 1.00 43.59 98 ASN A C 1
ATOM 778 O O . ASN A 1 98 ? 32.582 5.125 -17.895 1.00 43.59 98 ASN A O 1
ATOM 782 N N . ASN A 1 99 ? 33.001 4.507 -20.001 1.00 42.59 99 ASN A N 1
ATOM 783 C CA . ASN A 1 99 ? 34.050 3.537 -19.641 1.00 42.59 99 ASN A CA 1
ATOM 784 C C . ASN A 1 99 ? 33.645 2.479 -18.583 1.00 42.59 99 ASN A C 1
ATOM 786 O O . ASN A 1 99 ? 34.504 1.991 -17.848 1.00 42.59 99 ASN A O 1
ATOM 790 N N . LEU A 1 100 ? 32.376 2.059 -18.528 1.00 51.44 100 LEU A N 1
ATOM 791 C CA . LEU A 1 100 ? 31.926 0.893 -17.749 1.00 51.44 100 LEU A CA 1
ATOM 792 C C . LEU A 1 100 ? 32.382 -0.436 -18.399 1.00 51.44 100 LEU A C 1
ATOM 794 O O . LEU A 1 100 ? 31.588 -1.326 -18.679 1.00 51.44 100 LEU A O 1
ATOM 798 N N . TYR A 1 101 ? 33.685 -0.591 -18.650 1.00 48.06 101 TYR A N 1
ATOM 799 C CA . TYR A 1 101 ? 34.275 -1.789 -19.269 1.00 48.06 101 TYR A CA 1
ATOM 800 C C . TYR A 1 101 ? 34.253 -3.033 -18.357 1.00 48.06 101 TYR A C 1
ATOM 802 O O . TYR A 1 101 ? 34.593 -4.126 -18.806 1.00 48.06 101 TYR A O 1
ATOM 810 N N . SER A 1 102 ? 33.837 -2.894 -17.093 1.00 51.22 102 SER A N 1
ATOM 811 C CA . SER A 1 102 ? 33.919 -3.944 -16.070 1.00 51.22 102 SER A CA 1
ATOM 812 C C . SER A 1 102 ? 32.577 -4.387 -15.475 1.00 51.22 102 SER A C 1
ATOM 814 O O . SER A 1 102 ? 32.589 -5.062 -14.450 1.00 51.22 102 SER A O 1
ATOM 816 N N . VAL A 1 103 ? 31.431 -4.012 -16.057 1.00 63.22 103 VAL A N 1
ATOM 817 C CA . VAL A 1 103 ? 30.113 -4.404 -15.520 1.00 63.22 103 VAL A CA 1
ATOM 818 C C . VAL A 1 103 ? 29.423 -5.394 -16.453 1.00 63.22 103 VAL A C 1
ATOM 820 O O . VAL A 1 103 ? 29.120 -5.074 -17.601 1.00 63.22 103 VAL A O 1
ATOM 823 N N . ASP A 1 104 ? 29.171 -6.601 -15.946 1.00 70.38 104 ASP A N 1
ATOM 824 C CA . ASP A 1 104 ? 28.346 -7.605 -16.615 1.00 70.38 104 ASP A CA 1
ATOM 825 C C . ASP A 1 104 ? 26.870 -7.312 -16.303 1.00 70.38 104 ASP A C 1
ATOM 827 O O . ASP A 1 104 ? 26.405 -7.491 -15.177 1.00 70.38 104 ASP A O 1
ATOM 831 N N . LEU A 1 105 ? 26.138 -6.807 -17.298 1.00 73.75 105 LEU A N 1
ATOM 832 C CA . LEU A 1 105 ? 24.714 -6.498 -17.172 1.00 73.75 105 LEU A CA 1
ATOM 833 C C . LEU A 1 105 ? 23.873 -7.719 -17.550 1.00 73.75 105 LEU A C 1
ATOM 835 O O . LEU A 1 105 ? 24.016 -8.259 -18.645 1.00 73.75 105 LEU A O 1
ATOM 839 N N . ASN A 1 106 ? 22.951 -8.106 -16.670 1.00 79.44 106 ASN A N 1
ATOM 840 C CA . ASN A 1 106 ? 21.955 -9.138 -16.946 1.00 79.44 106 ASN A CA 1
ATOM 841 C C . ASN A 1 106 ? 20.573 -8.504 -17.111 1.00 79.44 106 ASN A C 1
ATOM 843 O O . ASN A 1 106 ? 20.146 -7.692 -16.288 1.00 79.44 106 ASN A O 1
ATOM 847 N N . LEU A 1 107 ? 19.850 -8.908 -18.157 1.00 82.31 107 LEU A N 1
ATOM 848 C CA . LEU A 1 107 ? 18.467 -8.492 -18.356 1.00 82.31 107 LEU A CA 1
ATOM 849 C C . LEU A 1 107 ? 17.571 -9.173 -17.314 1.00 82.31 107 LEU A C 1
ATOM 851 O O . LEU A 1 107 ? 17.437 -10.393 -17.312 1.00 82.31 107 LEU A O 1
ATOM 855 N N . ILE A 1 108 ? 16.943 -8.383 -16.443 1.00 81.62 108 ILE A N 1
ATOM 856 C CA . ILE A 1 108 ? 16.031 -8.908 -15.414 1.00 81.62 108 ILE A CA 1
ATOM 857 C C . ILE A 1 108 ? 14.598 -8.976 -15.943 1.00 81.62 108 ILE A C 1
ATOM 859 O O . ILE A 1 108 ? 13.949 -10.016 -15.859 1.00 81.62 108 ILE A O 1
ATOM 863 N N . GLN A 1 109 ? 14.076 -7.861 -16.459 1.00 83.25 109 GLN A N 1
ATOM 864 C CA . GLN A 1 109 ? 12.687 -7.777 -16.900 1.00 83.25 109 GLN A CA 1
ATOM 865 C C . GLN A 1 109 ? 12.493 -6.668 -17.934 1.00 83.25 109 GLN A C 1
ATOM 867 O O . GLN A 1 109 ? 13.041 -5.577 -17.797 1.00 83.25 109 GLN A O 1
ATOM 872 N N . ILE A 1 110 ? 11.631 -6.931 -18.918 1.00 84.50 110 ILE A N 1
ATOM 873 C CA . ILE A 1 110 ? 11.080 -5.922 -19.827 1.00 84.50 110 ILE A CA 1
ATOM 874 C C . ILE A 1 110 ? 9.597 -5.769 -19.509 1.00 84.50 110 ILE A C 1
ATOM 876 O O . ILE A 1 110 ? 8.858 -6.756 -19.472 1.00 84.50 110 ILE A O 1
ATOM 880 N N . LYS A 1 111 ? 9.156 -4.531 -19.284 1.00 81.19 111 LYS A N 1
ATOM 881 C CA . LYS A 1 111 ? 7.747 -4.200 -19.058 1.00 81.19 111 LYS A CA 1
ATOM 882 C C . LYS A 1 111 ? 7.211 -3.399 -20.239 1.00 81.19 111 LYS A C 1
ATOM 884 O O . LYS A 1 111 ? 7.819 -2.419 -20.655 1.00 81.19 111 LYS A O 1
ATOM 889 N N . ASN A 1 112 ? 6.062 -3.816 -20.764 1.00 83.62 112 ASN A N 1
ATOM 890 C CA . ASN A 1 112 ? 5.268 -3.005 -21.680 1.00 83.62 112 ASN A CA 1
ATOM 891 C C . ASN A 1 112 ? 4.153 -2.338 -20.866 1.00 83.62 112 ASN A C 1
ATOM 893 O O . ASN A 1 112 ? 3.344 -3.039 -20.265 1.00 83.62 112 ASN A O 1
ATOM 897 N N . LEU A 1 113 ? 4.122 -1.004 -20.852 1.00 79.25 113 LEU A N 1
ATOM 898 C CA . LEU A 1 113 ? 3.179 -0.204 -20.056 1.00 79.25 113 LEU A CA 1
ATOM 899 C C . LEU A 1 113 ? 1.757 -0.152 -20.646 1.00 79.25 113 LEU A C 1
ATOM 901 O O . LEU A 1 113 ? 0.892 0.551 -20.131 1.00 79.25 113 LEU A O 1
ATOM 905 N N . LYS A 1 114 ? 1.489 -0.878 -21.736 1.00 79.44 114 LYS A N 1
ATOM 906 C CA . LYS A 1 114 ? 0.141 -1.007 -22.291 1.00 79.44 114 LYS A CA 1
ATOM 907 C C . LYS A 1 114 ? -0.698 -1.960 -21.432 1.00 79.44 114 LYS A C 1
ATOM 909 O O . LYS A 1 114 ? -0.517 -3.175 -21.508 1.00 79.44 114 LYS A O 1
ATOM 914 N N . ASP A 1 115 ? -1.642 -1.414 -20.662 1.00 75.19 115 ASP A N 1
ATOM 915 C CA . ASP A 1 115 ? -2.507 -2.215 -19.785 1.00 75.19 115 ASP A CA 1
ATOM 916 C C . ASP A 1 115 ? -3.503 -3.073 -20.589 1.00 75.19 115 ASP A C 1
ATOM 918 O O . ASP A 1 115 ? -4.356 -2.574 -21.328 1.00 75.19 115 ASP A O 1
ATOM 922 N N . ASN A 1 116 ? -3.400 -4.392 -20.428 1.00 78.19 116 ASN A N 1
ATOM 923 C CA . ASN A 1 116 ? -4.298 -5.381 -21.019 1.00 78.19 116 ASN A CA 1
ATOM 924 C C . ASN A 1 116 ? -5.387 -5.865 -20.040 1.00 78.19 116 ASN A C 1
ATOM 926 O O . ASN A 1 116 ? -6.141 -6.771 -20.385 1.00 78.19 116 ASN A O 1
ATOM 930 N N . HIS A 1 117 ? -5.455 -5.293 -18.830 1.00 84.56 117 HIS A N 1
ATOM 931 C CA . HIS A 1 117 ? -6.373 -5.611 -17.726 1.00 84.56 117 HIS A CA 1
ATOM 932 C C . HIS A 1 117 ? -6.363 -7.079 -17.265 1.00 84.56 117 HIS A C 1
ATOM 934 O O . HIS A 1 117 ? -7.097 -7.459 -16.353 1.00 84.56 117 HIS A O 1
ATOM 940 N N . GLN A 1 118 ? -5.505 -7.921 -17.843 1.00 83.62 118 GLN A N 1
ATOM 941 C CA . GLN A 1 118 ? -5.459 -9.356 -17.577 1.00 83.62 118 GLN A CA 1
ATOM 942 C C . GLN A 1 118 ? -5.025 -9.648 -16.136 1.00 83.62 118 GLN A C 1
ATOM 944 O O . GLN A 1 118 ? -5.406 -10.661 -15.554 1.00 83.62 118 GLN A O 1
ATOM 949 N N . TRP A 1 119 ? -4.272 -8.726 -15.536 1.00 83.19 119 TRP A N 1
ATOM 950 C CA . TRP A 1 119 ? -3.828 -8.803 -14.150 1.00 83.19 119 TRP A CA 1
ATOM 951 C C . TRP A 1 119 ? -4.991 -8.847 -13.142 1.00 83.19 119 TRP A C 1
ATOM 953 O O . TRP A 1 119 ? -4.835 -9.462 -12.092 1.00 83.19 119 TRP A O 1
ATOM 963 N N . LEU A 1 120 ? -6.168 -8.297 -13.473 1.00 85.44 120 LEU A N 1
ATOM 964 C CA . LEU A 1 120 ? -7.360 -8.342 -12.611 1.00 85.44 120 LEU A CA 1
ATOM 965 C C . LEU A 1 120 ? -7.938 -9.753 -12.439 1.00 85.44 120 LEU A C 1
ATOM 967 O O . LEU A 1 120 ? -8.629 -10.021 -11.458 1.00 85.44 120 LEU A O 1
ATOM 971 N N . LEU A 1 121 ? -7.673 -10.651 -13.390 1.00 84.88 121 LEU A N 1
ATOM 972 C CA . LEU A 1 121 ? -8.203 -12.017 -13.393 1.00 84.88 121 LEU A CA 1
ATOM 973 C C . LEU A 1 121 ? -7.235 -13.034 -12.774 1.00 84.88 121 LEU A C 1
ATOM 975 O O . LEU A 1 121 ? -7.587 -14.202 -12.627 1.00 84.88 121 LEU A O 1
ATOM 979 N N . ASN A 1 122 ? -6.028 -12.608 -12.398 1.00 81.69 122 ASN A N 1
ATOM 980 C CA . ASN A 1 122 ? -4.976 -13.508 -11.944 1.00 81.69 122 ASN A CA 1
ATOM 981 C C . ASN A 1 122 ? -4.956 -13.655 -10.413 1.00 81.69 122 ASN A C 1
ATOM 983 O O . ASN A 1 122 ? -5.043 -12.681 -9.663 1.00 81.69 122 ASN A O 1
ATOM 987 N N . GLY A 1 123 ? -4.763 -14.890 -9.941 1.00 82.06 123 GLY A N 1
ATOM 988 C CA . GLY A 1 123 ? -4.518 -15.196 -8.529 1.00 82.06 123 GLY A CA 1
ATOM 989 C C . GLY A 1 123 ? -5.684 -14.838 -7.600 1.00 82.06 123 GLY A C 1
ATOM 990 O O . GLY A 1 123 ? -6.835 -15.177 -7.863 1.00 82.06 123 GLY A O 1
ATOM 991 N N . ALA A 1 124 ? -5.375 -14.172 -6.482 1.00 84.25 124 ALA A N 1
ATOM 992 C CA . ALA A 1 124 ? -6.352 -13.789 -5.457 1.00 84.25 124 ALA A CA 1
ATOM 993 C C . ALA A 1 124 ? -7.095 -12.468 -5.757 1.00 84.25 124 ALA A C 1
ATOM 995 O O . ALA A 1 124 ? -8.088 -12.150 -5.101 1.00 84.25 124 ALA A O 1
ATOM 996 N N . ILE A 1 125 ? -6.644 -11.708 -6.760 1.00 87.56 125 ILE A N 1
ATOM 997 C CA . ILE A 1 125 ? -7.166 -10.383 -7.124 1.00 87.56 125 ILE A CA 1
ATOM 998 C C . ILE A 1 125 ? -8.673 -10.385 -7.441 1.00 87.56 125 ILE A C 1
ATOM 1000 O O . ILE A 1 125 ? -9.371 -9.540 -6.873 1.00 87.56 125 ILE A O 1
ATOM 1004 N N . PRO A 1 126 ? -9.239 -11.322 -8.234 1.00 89.69 126 PRO A N 1
ATOM 1005 C CA . PRO A 1 126 ? -10.676 -11.301 -8.515 1.00 89.69 126 PRO A CA 1
ATOM 1006 C C . PRO A 1 126 ? -11.526 -11.478 -7.248 1.00 89.69 126 PRO A C 1
ATOM 1008 O O . PRO A 1 126 ? -12.552 -10.814 -7.101 1.00 89.69 126 PRO A O 1
ATOM 1011 N N . PHE A 1 127 ? -11.088 -12.302 -6.288 1.00 89.25 127 PHE A N 1
ATOM 1012 C CA . PHE A 1 127 ? -11.788 -12.470 -5.009 1.00 89.25 127 PHE A CA 1
ATOM 1013 C C . PHE A 1 127 ? -11.756 -11.192 -4.166 1.00 89.25 127 PHE A C 1
ATOM 1015 O O . PHE A 1 127 ? -12.762 -10.835 -3.552 1.00 89.25 127 PHE A O 1
ATOM 1022 N N . ILE A 1 128 ? -10.628 -10.475 -4.174 1.00 90.38 128 ILE A N 1
ATOM 1023 C CA . ILE A 1 128 ? -10.492 -9.174 -3.506 1.00 90.38 128 ILE A CA 1
ATOM 1024 C C . ILE A 1 128 ? -11.436 -8.153 -4.150 1.00 90.38 128 ILE A C 1
ATOM 1026 O O . ILE A 1 128 ? -12.172 -7.474 -3.435 1.00 90.38 128 ILE A O 1
ATOM 1030 N N . CYS A 1 129 ? -11.477 -8.079 -5.484 1.00 90.81 129 CYS A N 1
ATOM 1031 C CA . CYS A 1 129 ? -12.386 -7.192 -6.210 1.00 90.81 129 CYS A CA 1
ATOM 1032 C C . C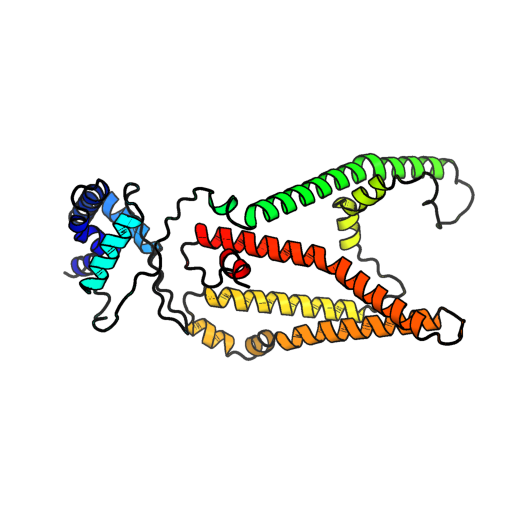YS A 1 129 ? -13.857 -7.495 -5.896 1.00 90.81 129 CYS A C 1
ATOM 1034 O O . CYS A 1 129 ? -14.611 -6.574 -5.589 1.00 90.81 129 CYS A O 1
ATOM 1036 N N . VAL A 1 130 ? -14.263 -8.769 -5.899 1.00 92.38 130 VAL A N 1
ATOM 1037 C CA . VAL A 1 130 ? -15.624 -9.181 -5.511 1.00 92.38 130 VAL A CA 1
ATOM 1038 C C . VAL A 1 130 ? -15.926 -8.781 -4.066 1.00 92.38 130 VAL A C 1
ATOM 1040 O O . VAL A 1 130 ? -17.000 -8.247 -3.793 1.00 92.38 130 VAL A O 1
ATOM 1043 N N . GLY A 1 131 ? -14.977 -8.986 -3.149 1.00 91.31 131 GLY A N 1
ATOM 1044 C CA . GLY A 1 131 ? -15.102 -8.574 -1.753 1.00 91.31 131 GLY A CA 1
ATOM 1045 C C . GLY A 1 131 ? -15.321 -7.068 -1.603 1.00 91.31 131 GLY A C 1
ATOM 1046 O O . GLY A 1 131 ? -16.242 -6.659 -0.902 1.00 91.31 131 GLY A O 1
ATOM 1047 N N . LEU A 1 132 ? -14.534 -6.248 -2.306 1.00 91.62 132 LEU A N 1
ATOM 1048 C CA . LEU A 1 132 ? -14.685 -4.790 -2.315 1.00 91.62 132 LEU A CA 1
ATOM 1049 C C . LEU A 1 132 ? -16.031 -4.361 -2.913 1.00 91.62 132 LEU A C 1
ATOM 1051 O O . LEU A 1 132 ? -16.728 -3.531 -2.338 1.00 91.62 132 LEU A O 1
ATOM 1055 N N . VAL A 1 133 ? -16.446 -4.945 -4.038 1.00 93.75 133 VAL A N 1
ATOM 1056 C CA . VAL A 1 133 ? -17.749 -4.635 -4.650 1.00 93.75 133 VAL A CA 1
ATOM 1057 C C . VAL A 1 133 ? -18.895 -4.988 -3.700 1.00 93.75 133 VAL A C 1
ATOM 1059 O O . VAL A 1 133 ? -19.827 -4.199 -3.540 1.00 93.75 133 VAL A O 1
ATOM 1062 N N . LEU A 1 134 ? -18.818 -6.135 -3.019 1.00 93.38 134 LEU A N 1
ATOM 1063 C CA . LEU A 1 134 ? -19.818 -6.549 -2.039 1.00 93.38 134 LEU A CA 1
ATOM 1064 C C . LEU A 1 134 ? -19.875 -5.591 -0.841 1.00 93.38 134 LEU A C 1
ATOM 1066 O O . LEU A 1 134 ? -20.970 -5.221 -0.418 1.00 93.38 134 LEU A O 1
ATOM 1070 N N . THR A 1 135 ? -18.732 -5.159 -0.298 1.00 91.44 135 THR A N 1
ATOM 1071 C CA . THR A 1 135 ? -18.719 -4.202 0.820 1.00 91.44 135 THR A CA 1
ATOM 1072 C C . THR A 1 135 ? -19.287 -2.849 0.403 1.00 91.44 135 THR A C 1
ATOM 1074 O O . THR A 1 135 ? -20.123 -2.307 1.126 1.00 91.44 135 THR A O 1
ATOM 1077 N N . PHE A 1 136 ? -18.939 -2.342 -0.784 1.00 92.50 136 PHE A N 1
ATOM 1078 C CA . PHE A 1 136 ? -19.538 -1.122 -1.329 1.00 92.50 136 PHE A CA 1
ATOM 1079 C C . PHE A 1 136 ? -21.051 -1.263 -1.534 1.00 92.50 136 PHE A C 1
ATOM 1081 O O . PHE A 1 136 ? -21.805 -0.368 -1.152 1.00 92.50 136 PHE A O 1
ATOM 1088 N N . ALA A 1 137 ? -21.529 -2.394 -2.059 1.00 94.44 137 ALA A N 1
ATOM 1089 C CA . ALA A 1 137 ? -22.960 -2.648 -2.221 1.00 94.44 137 ALA A CA 1
ATOM 1090 C C . ALA A 1 137 ? -23.704 -2.688 -0.870 1.00 94.44 137 ALA A C 1
ATOM 1092 O O . ALA A 1 137 ? -24.794 -2.119 -0.736 1.00 94.44 137 ALA A O 1
ATOM 1093 N N . LEU A 1 138 ? -23.109 -3.302 0.159 1.00 93.06 138 LEU A N 1
ATOM 1094 C CA . LEU A 1 138 ? -23.646 -3.297 1.525 1.00 93.06 138 LEU A CA 1
ATOM 1095 C C . LEU A 1 138 ? -23.666 -1.885 2.125 1.00 93.06 138 LEU A C 1
ATOM 1097 O O . LEU A 1 138 ? -24.645 -1.509 2.766 1.00 93.06 138 LEU A O 1
ATOM 1101 N N . MET A 1 139 ? -22.635 -1.076 1.874 1.00 94.25 139 MET A N 1
ATOM 1102 C CA . MET A 1 139 ? -22.588 0.319 2.321 1.00 94.25 139 MET A CA 1
ATOM 1103 C C . MET A 1 139 ? -23.659 1.179 1.647 1.00 94.25 139 MET A C 1
ATOM 1105 O O . MET A 1 139 ? -24.354 1.943 2.321 1.00 94.25 139 MET A O 1
ATOM 1109 N N . ILE A 1 140 ? -23.836 1.038 0.331 1.00 93.94 140 ILE A N 1
ATOM 1110 C CA . ILE A 1 140 ? -24.856 1.768 -0.431 1.00 93.94 140 ILE A CA 1
ATOM 1111 C C . ILE A 1 140 ? -26.252 1.370 0.054 1.00 93.94 140 ILE A C 1
ATOM 1113 O O . ILE A 1 140 ? -27.041 2.235 0.433 1.00 93.94 140 ILE A O 1
ATOM 1117 N N . SER A 1 141 ? -26.549 0.070 0.118 1.00 93.25 141 SER A N 1
ATOM 1118 C CA . SER A 1 141 ? -27.852 -0.421 0.588 1.00 93.25 141 SER A CA 1
ATOM 1119 C C . SER A 1 141 ? -28.139 -0.038 2.044 1.00 93.25 141 SER A C 1
ATOM 1121 O O . SER A 1 141 ? -29.247 0.406 2.348 1.00 93.25 141 SER A O 1
ATOM 1123 N N . GLY A 1 142 ? -27.146 -0.127 2.935 1.00 93.06 142 GLY A N 1
ATOM 1124 C CA . GLY A 1 142 ? -27.255 0.309 4.328 1.00 93.06 142 GLY A CA 1
ATOM 1125 C C . GLY A 1 142 ? -27.526 1.807 4.465 1.00 93.06 142 GLY A C 1
ATOM 1126 O O . GLY A 1 142 ? -28.372 2.215 5.260 1.00 93.06 142 GLY A O 1
ATOM 1127 N N . THR A 1 143 ? -26.870 2.630 3.645 1.00 93.56 143 THR A N 1
ATOM 1128 C CA . THR A 1 143 ? -27.058 4.090 3.642 1.00 93.56 143 THR A CA 1
ATOM 1129 C C . THR A 1 143 ? -28.427 4.485 3.085 1.00 93.56 143 THR A C 1
ATOM 1131 O O . THR A 1 143 ? -29.095 5.345 3.658 1.00 93.56 143 THR A O 1
ATOM 1134 N N . ILE A 1 144 ? -28.893 3.823 2.018 1.00 92.56 144 ILE A N 1
ATOM 1135 C CA . ILE A 1 144 ? -30.250 4.007 1.478 1.00 92.56 144 ILE A CA 1
ATOM 1136 C C . ILE A 1 144 ? -31.290 3.632 2.542 1.00 92.56 144 ILE A C 1
ATOM 1138 O O . ILE A 1 144 ? -32.210 4.407 2.806 1.00 92.56 144 ILE A O 1
ATOM 1142 N N . TYR A 1 145 ? -31.133 2.480 3.199 1.00 90.88 145 TYR A N 1
ATOM 1143 C CA . TYR A 1 145 ? -32.034 2.050 4.269 1.00 90.88 145 TYR A CA 1
ATOM 1144 C C . TYR A 1 145 ? -32.075 3.057 5.432 1.00 90.88 145 TYR A C 1
ATOM 1146 O O . TYR A 1 145 ? -33.153 3.391 5.926 1.00 90.88 145 TYR A O 1
ATOM 1154 N N . ASP A 1 146 ? -30.921 3.579 5.850 1.00 89.75 146 ASP A N 1
ATOM 1155 C CA . ASP A 1 146 ? -30.835 4.582 6.913 1.00 89.75 146 ASP A CA 1
ATOM 1156 C C . ASP A 1 146 ? -31.591 5.868 6.551 1.00 89.75 146 ASP A C 1
ATOM 1158 O O . ASP A 1 146 ? -32.526 6.266 7.244 1.00 89.75 146 ASP A O 1
ATOM 1162 N N . ILE A 1 147 ? -31.246 6.486 5.420 1.00 88.25 147 ILE A N 1
ATOM 1163 C CA . ILE A 1 147 ? -31.800 7.787 5.032 1.00 88.25 147 ILE A CA 1
ATOM 1164 C C . ILE A 1 147 ? -33.301 7.686 4.747 1.00 88.25 147 ILE A C 1
ATOM 1166 O O . ILE A 1 147 ? -34.080 8.500 5.243 1.00 88.25 147 ILE A O 1
ATOM 1170 N N . PHE A 1 148 ? -33.726 6.695 3.962 1.00 87.69 148 PHE A N 1
ATOM 1171 C CA . PHE A 1 148 ? -35.107 6.642 3.485 1.00 87.69 148 PHE A CA 1
ATOM 1172 C C . PHE A 1 148 ? -36.062 5.988 4.475 1.00 87.69 148 PHE A C 1
ATOM 1174 O O . PHE A 1 148 ? -37.197 6.445 4.605 1.00 87.69 148 PHE A O 1
ATOM 1181 N N . ILE A 1 149 ? -35.633 4.939 5.178 1.00 85.12 149 ILE A N 1
ATOM 1182 C CA . ILE A 1 149 ? -36.519 4.177 6.064 1.00 85.12 149 ILE A CA 1
ATOM 1183 C C . ILE A 1 149 ? -36.299 4.604 7.512 1.00 85.12 149 ILE A C 1
ATOM 1185 O O . ILE A 1 149 ? -37.253 4.996 8.185 1.00 85.12 149 ILE A O 1
ATOM 1189 N N . TYR A 1 150 ? -35.059 4.562 8.002 1.00 83.00 150 TYR A N 1
ATOM 1190 C CA . TYR A 1 150 ? -34.784 4.767 9.424 1.00 83.00 150 TYR A CA 1
ATOM 1191 C C . TYR A 1 150 ? -34.968 6.225 9.877 1.00 83.00 150 TYR A C 1
ATOM 1193 O O . TYR A 1 150 ? -35.671 6.472 10.859 1.00 83.00 150 TYR A O 1
ATOM 1201 N N . GLN A 1 151 ? -34.410 7.204 9.158 1.00 83.38 151 GLN A N 1
ATOM 1202 C CA . GLN A 1 151 ? -34.563 8.627 9.496 1.00 83.38 151 GLN A CA 1
ATOM 1203 C C . GLN A 1 151 ? -36.006 9.109 9.312 1.00 83.38 151 GLN A C 1
ATOM 1205 O O . GLN A 1 151 ? -36.540 9.813 10.171 1.00 83.38 151 GLN A O 1
ATOM 1210 N N . THR A 1 152 ? -36.673 8.698 8.229 1.00 83.12 152 THR A N 1
ATOM 1211 C CA . THR A 1 152 ? -38.088 9.028 7.978 1.00 83.12 152 THR A CA 1
ATOM 1212 C C . THR A 1 152 ? -38.997 8.466 9.070 1.00 83.12 152 THR A C 1
ATOM 1214 O O . THR A 1 152 ? -39.907 9.155 9.545 1.00 83.12 152 THR A O 1
ATOM 1217 N N . TYR A 1 153 ? -38.722 7.239 9.523 1.00 81.62 153 TYR A N 1
ATOM 1218 C CA . TYR A 1 153 ? -39.397 6.643 10.670 1.00 81.62 153 TYR A CA 1
ATOM 1219 C C . TYR A 1 153 ? -39.181 7.467 11.944 1.00 81.62 153 TYR A C 1
ATOM 1221 O O . TYR A 1 153 ? -40.156 7.873 12.575 1.00 81.62 153 TYR A O 1
ATOM 1229 N N . LEU A 1 154 ? -37.925 7.777 12.289 1.00 80.75 154 LEU A N 1
ATOM 1230 C CA . LEU A 1 154 ? -37.595 8.573 13.476 1.00 80.75 154 LEU A CA 1
ATOM 1231 C C . LEU A 1 154 ? -38.262 9.951 13.458 1.00 80.75 154 LEU A C 1
ATOM 1233 O O . LEU A 1 154 ? -38.777 10.387 14.483 1.00 80.75 154 LEU A O 1
ATOM 1237 N N . LYS A 1 155 ? -38.297 10.626 12.304 1.00 83.19 155 LYS A N 1
ATOM 1238 C CA . LYS A 1 155 ? -38.930 11.944 12.151 1.00 83.19 155 LYS A CA 1
ATOM 1239 C C . LYS A 1 155 ? -40.447 11.895 12.344 1.00 83.19 155 LYS A C 1
ATOM 1241 O O . LYS A 1 155 ? -41.035 12.834 12.872 1.00 83.19 155 LYS A O 1
ATOM 1246 N N . THR A 1 156 ? -41.085 10.810 11.915 1.00 79.25 156 THR A N 1
ATOM 1247 C CA . THR A 1 156 ? -42.530 10.621 12.088 1.00 79.25 156 THR A CA 1
ATOM 1248 C C . THR A 1 156 ? -42.854 10.336 13.554 1.00 79.25 156 THR A C 1
ATOM 1250 O O . THR A 1 156 ? -43.767 10.947 14.098 1.00 79.25 156 THR A O 1
ATOM 1253 N N . MET A 1 157 ? -42.049 9.492 14.208 1.00 77.94 157 MET A N 1
ATOM 1254 C CA . MET A 1 157 ? -42.171 9.167 15.632 1.00 77.94 157 MET A CA 1
ATOM 1255 C C . MET A 1 157 ? -41.946 10.390 16.535 1.00 77.94 157 MET A C 1
ATOM 1257 O O . MET A 1 157 ? -42.724 10.637 17.448 1.00 77.94 157 MET A O 1
ATOM 1261 N N . THR A 1 158 ? -40.929 11.213 16.264 1.00 75.75 158 THR A N 1
ATOM 1262 C CA . THR A 1 158 ? -40.712 12.453 17.032 1.00 75.75 158 THR A CA 1
ATOM 1263 C C . THR A 1 158 ? -41.823 13.472 16.807 1.00 75.75 158 THR A C 1
ATOM 1265 O O . THR A 1 158 ? -42.202 14.169 17.743 1.00 75.75 158 THR A O 1
ATOM 1268 N N . LYS A 1 159 ? -42.402 13.537 15.601 1.00 77.56 159 LYS A N 1
ATOM 1269 C CA . LYS A 1 159 ? -43.547 14.410 15.321 1.00 77.56 159 LYS A CA 1
ATOM 1270 C C . LYS A 1 159 ? -44.810 13.976 16.073 1.00 77.56 159 LYS A C 1
ATOM 1272 O O . LYS A 1 159 ? -45.522 14.844 16.562 1.00 77.56 159 LYS A O 1
ATOM 1277 N N . THR A 1 160 ? -45.079 12.674 16.187 1.00 70.56 160 THR A N 1
ATOM 1278 C CA . THR A 1 160 ? -46.217 12.157 16.970 1.00 70.56 160 THR A CA 1
ATOM 1279 C C . THR A 1 160 ? -46.007 12.347 18.471 1.00 70.56 160 THR A C 1
ATOM 1281 O O . THR A 1 160 ? -46.902 12.829 19.149 1.00 70.56 160 THR A O 1
ATOM 1284 N N . VAL A 1 161 ? -44.796 12.094 18.975 1.00 70.00 161 VAL A N 1
ATOM 1285 C CA . VAL A 1 161 ? -44.463 12.275 20.399 1.00 70.00 161 VAL A CA 1
ATOM 1286 C C . VAL A 1 161 ? -44.506 13.749 20.809 1.00 70.00 161 VAL A C 1
ATOM 1288 O O . VAL A 1 161 ? -45.027 14.068 21.868 1.00 70.00 161 VAL A O 1
ATOM 1291 N N . ASN A 1 162 ? -44.033 14.673 19.969 1.00 65.44 162 ASN A N 1
ATOM 1292 C CA . ASN A 1 162 ? -44.125 16.110 20.258 1.00 65.44 162 ASN A CA 1
ATOM 1293 C C . ASN A 1 162 ? -45.564 16.652 20.178 1.00 65.44 162 ASN A C 1
ATOM 1295 O O . ASN A 1 162 ? -45.828 17.726 20.710 1.00 65.44 162 ASN A O 1
ATOM 1299 N N . ALA A 1 163 ? -46.479 15.941 19.510 1.00 60.91 163 ALA A N 1
ATOM 1300 C CA . ALA A 1 163 ? -47.904 16.269 19.504 1.00 60.91 163 ALA A CA 1
ATOM 1301 C C . ALA A 1 163 ? -48.634 15.725 20.749 1.00 60.91 163 ALA A C 1
ATOM 1303 O O . ALA A 1 163 ? -49.632 16.310 21.160 1.00 60.91 163 ALA A O 1
ATOM 1304 N N . GLU A 1 164 ? -48.130 14.647 21.358 1.00 58.56 164 GLU A N 1
ATOM 1305 C CA . GLU A 1 164 ? -48.717 14.011 22.548 1.00 58.56 164 GLU A CA 1
ATOM 1306 C C . GLU A 1 164 ? -48.082 14.488 23.874 1.00 58.56 164 GLU A C 1
ATOM 1308 O O . GLU A 1 164 ? -48.771 14.562 24.888 1.00 58.56 164 GLU A O 1
ATOM 1313 N N . ASN A 1 165 ? -46.813 14.916 23.883 1.00 51.16 165 ASN A N 1
ATOM 1314 C CA . ASN A 1 165 ? -46.071 15.271 25.103 1.00 51.16 165 ASN A CA 1
ATOM 1315 C C . ASN A 1 165 ? -45.965 16.787 25.354 1.00 51.16 165 ASN A C 1
ATOM 1317 O O . ASN A 1 165 ? -44.877 17.325 25.567 1.00 51.16 165 ASN A O 1
ATOM 1321 N N . ALA A 1 166 ? -47.111 17.471 25.420 1.00 51.31 166 ALA A N 1
ATOM 1322 C CA . ALA A 1 166 ? -47.235 18.718 26.188 1.00 51.31 166 ALA A CA 1
ATOM 1323 C C . A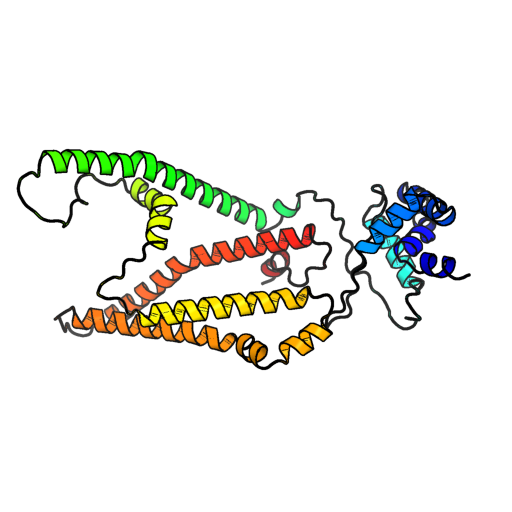LA A 1 166 ? -47.309 18.464 27.715 1.00 51.31 166 ALA A C 1
ATOM 1325 O O . ALA A 1 166 ? -47.462 19.405 28.491 1.00 51.31 166 ALA A O 1
ATOM 1326 N N . VAL A 1 167 ? -47.181 17.207 28.158 1.00 47.41 167 VAL A N 1
ATOM 1327 C CA . VAL A 1 167 ? -47.153 16.807 29.569 1.00 47.41 167 VAL A CA 1
ATOM 1328 C C . VAL A 1 167 ? -45.961 15.866 29.811 1.00 47.41 167 VAL A C 1
ATOM 1330 O O . VAL A 1 167 ? -45.922 14.749 29.314 1.00 47.41 167 VAL A O 1
ATOM 1333 N N . GLU A 1 168 ? -44.980 16.401 30.540 1.00 36.00 168 GLU A N 1
ATOM 1334 C CA . GLU A 1 168 ? -43.959 15.755 31.388 1.00 36.00 168 GLU A CA 1
ATOM 1335 C C . GLU A 1 168 ? -42.982 14.677 30.833 1.00 36.00 168 GLU A C 1
ATOM 1337 O O . GLU A 1 168 ? -43.275 13.498 30.694 1.00 36.00 168 GLU A O 1
ATOM 1342 N N . MET A 1 169 ? -41.742 15.139 30.605 1.00 38.91 169 MET A N 1
ATOM 1343 C CA . MET A 1 169 ? -40.430 14.592 31.022 1.00 38.91 169 MET A CA 1
ATOM 1344 C C . MET A 1 169 ? -40.184 13.060 31.089 1.00 38.91 169 MET A C 1
ATOM 1346 O O . MET A 1 169 ? -40.586 12.399 32.032 1.00 38.91 169 MET A O 1
ATOM 1350 N N . GLN A 1 170 ? -39.304 12.538 30.222 1.00 29.48 170 GLN A N 1
ATOM 1351 C CA . GLN A 1 170 ? -37.974 11.983 30.573 1.00 29.48 170 GLN A CA 1
ATOM 1352 C C . GLN A 1 170 ? -37.337 11.288 29.361 1.00 29.48 170 GLN A C 1
ATOM 1354 O O . GLN A 1 170 ? -37.922 10.460 28.669 1.00 29.48 170 GLN A O 1
ATOM 1359 N N . MET A 1 171 ? -36.086 11.659 29.112 1.00 38.28 171 MET A N 1
ATOM 1360 C CA . MET A 1 171 ? -35.255 11.234 27.995 1.00 38.28 171 MET A CA 1
ATOM 1361 C C . MET A 1 171 ? -34.566 9.903 28.322 1.00 38.28 171 MET A C 1
ATOM 1363 O O . MET A 1 171 ? -33.349 9.849 28.435 1.00 38.28 171 MET A O 1
ATOM 1367 N N . THR A 1 172 ? -35.325 8.823 28.482 1.00 35.66 172 THR A N 1
ATOM 1368 C CA . THR A 1 172 ? -34.762 7.468 28.584 1.00 35.66 172 THR A CA 1
ATOM 1369 C C . THR A 1 172 ? -35.714 6.466 27.932 1.00 35.66 172 THR A C 1
ATOM 1371 O O . THR A 1 172 ? -36.875 6.364 28.303 1.00 35.66 172 THR A O 1
ATOM 1374 N N . ASP A 1 173 ? -35.193 5.744 26.936 1.00 39.25 173 ASP A N 1
ATOM 1375 C CA . ASP A 1 173 ? -35.750 4.521 26.334 1.00 39.25 173 ASP A CA 1
ATOM 1376 C C . ASP A 1 173 ? -36.937 4.572 25.348 1.00 39.25 173 ASP A C 1
ATOM 1378 O O . ASP A 1 173 ? -37.694 3.610 25.217 1.00 39.25 173 ASP A O 1
ATOM 1382 N N . LEU A 1 174 ? -36.986 5.568 24.455 1.00 44.81 174 LEU A N 1
ATOM 1383 C CA . LEU A 1 174 ? -37.830 5.508 23.237 1.00 44.81 174 LEU A CA 1
ATOM 1384 C C . LEU A 1 174 ? -37.299 4.571 22.119 1.00 44.81 174 LEU A C 1
ATOM 1386 O O . LEU A 1 174 ? -37.623 4.731 20.943 1.00 44.81 174 LEU A O 1
ATOM 1390 N N . SER A 1 175 ? -36.467 3.576 22.447 1.00 41.06 175 SER A N 1
ATOM 1391 C CA . SER A 1 175 ? -35.916 2.624 21.463 1.00 41.06 175 SER A CA 1
ATOM 1392 C C . SER A 1 175 ? -36.774 1.366 21.251 1.00 41.06 175 SER A C 1
ATOM 1394 O O . SER A 1 175 ? -36.464 0.552 20.378 1.00 41.06 175 SER A O 1
ATOM 1396 N N . SER A 1 176 ? -37.850 1.186 22.024 1.00 38.50 176 SER A N 1
ATOM 1397 C CA . SER A 1 176 ? -38.510 -0.117 22.189 1.00 38.50 176 SER A CA 1
ATOM 1398 C C . SER A 1 176 ? -39.721 -0.387 21.286 1.00 38.50 176 SER A C 1
ATOM 1400 O O . SER A 1 176 ? -40.138 -1.541 21.173 1.00 38.50 176 SER A O 1
ATOM 1402 N N . SER A 1 177 ? -40.277 0.598 20.575 1.00 41.00 177 SER A N 1
ATOM 1403 C CA . SER A 1 177 ? -41.548 0.392 19.859 1.00 41.00 177 SER A CA 1
ATOM 1404 C C . SER A 1 177 ? -41.366 0.182 18.353 1.00 41.00 177 SER A C 1
ATOM 1406 O O . SER A 1 177 ? -41.448 1.120 17.570 1.00 41.00 177 SER A O 1
ATOM 1408 N N . ARG A 1 178 ? -41.047 -1.066 17.974 1.00 49.09 178 ARG A N 1
ATOM 1409 C CA . ARG A 1 178 ? -41.301 -1.796 16.701 1.00 49.09 178 ARG A CA 1
ATOM 1410 C C . ARG A 1 178 ? -40.144 -2.777 16.503 1.00 49.09 178 ARG A C 1
ATOM 1412 O O . ARG A 1 178 ? -38.994 -2.352 16.441 1.00 49.09 178 ARG A O 1
ATOM 1419 N N . LYS A 1 179 ? -40.431 -4.088 16.418 1.00 50.41 179 LYS A N 1
ATOM 1420 C CA . LYS A 1 179 ? -39.433 -5.154 16.178 1.00 50.41 179 LYS A CA 1
ATOM 1421 C C . LYS A 1 179 ? -38.535 -4.754 15.001 1.00 50.41 179 LYS A C 1
ATOM 1423 O O . LYS A 1 179 ? -38.916 -4.934 13.846 1.00 50.41 179 LYS A O 1
ATOM 1428 N N . LYS A 1 180 ? -37.349 -4.209 15.287 1.00 58.91 180 LYS A N 1
ATOM 1429 C CA . LYS A 1 180 ? -36.300 -3.998 14.290 1.00 58.91 180 LYS A CA 1
ATOM 1430 C C . LYS A 1 180 ? -36.057 -5.354 13.636 1.00 58.91 180 LYS A C 1
ATOM 1432 O O . LYS A 1 180 ? -35.673 -6.307 14.318 1.00 58.91 180 LYS A O 1
ATOM 1437 N N . SER A 1 181 ? -36.350 -5.468 12.340 1.00 77.12 181 SER A N 1
ATOM 1438 C CA . SER A 1 181 ? -36.011 -6.676 11.588 1.00 77.12 181 SER A CA 1
ATOM 1439 C C . SER A 1 181 ? -34.521 -6.943 11.790 1.00 77.12 181 SER A C 1
ATOM 1441 O O . SER A 1 181 ? -33.718 -6.010 11.706 1.00 77.12 181 SER A O 1
ATOM 1443 N N . ARG A 1 182 ? -34.136 -8.194 12.081 1.00 84.62 182 ARG A N 1
ATOM 1444 C CA . ARG A 1 182 ? -32.720 -8.556 12.288 1.00 84.62 182 ARG A CA 1
ATOM 1445 C C . ARG A 1 182 ? -31.857 -8.088 11.111 1.00 84.62 182 ARG A C 1
ATOM 1447 O O . ARG A 1 182 ? -30.759 -7.594 11.323 1.00 84.62 182 ARG A O 1
ATOM 1454 N N . ILE A 1 183 ? -32.412 -8.161 9.902 1.00 83.75 183 ILE A N 1
ATOM 1455 C CA . ILE A 1 183 ? -31.802 -7.684 8.656 1.00 83.75 183 ILE A CA 1
ATOM 1456 C C . ILE A 1 183 ? -31.653 -6.158 8.658 1.00 83.75 183 ILE A C 1
ATOM 1458 O O . ILE A 1 183 ? -30.577 -5.653 8.366 1.00 83.75 183 ILE A O 1
ATOM 1462 N N . GLY A 1 184 ? -32.684 -5.420 9.079 1.00 82.88 184 GLY A N 1
ATOM 1463 C CA . GLY A 1 184 ? -32.621 -3.960 9.202 1.00 82.88 184 GLY A CA 1
ATOM 1464 C C . GLY A 1 184 ? -31.540 -3.484 10.179 1.00 82.88 184 GLY A C 1
ATOM 1465 O O . GLY A 1 184 ? -30.874 -2.491 9.913 1.00 82.88 184 GLY A O 1
ATOM 1466 N N . ASN A 1 185 ? -31.301 -4.220 11.272 1.00 84.94 185 ASN A N 1
ATOM 1467 C CA . ASN A 1 185 ? -30.188 -3.930 12.185 1.00 84.94 185 ASN A CA 1
ATOM 1468 C C . ASN A 1 185 ? -28.820 -4.169 11.544 1.00 84.94 185 ASN A C 1
ATOM 1470 O O . ASN A 1 185 ? -27.907 -3.387 11.781 1.00 84.94 185 ASN A O 1
ATOM 1474 N N . VAL A 1 186 ? -28.680 -5.222 10.734 1.00 86.50 186 VAL A N 1
ATOM 1475 C CA . VAL A 1 186 ? -27.431 -5.498 10.015 1.00 86.50 186 VAL A CA 1
ATOM 1476 C C . VAL A 1 186 ? -27.167 -4.425 8.957 1.00 86.50 186 VAL A C 1
ATOM 1478 O O . VAL A 1 186 ? -26.064 -3.893 8.921 1.00 86.50 186 VAL A O 1
ATOM 1481 N N . LEU A 1 187 ? -28.163 -4.036 8.151 1.00 86.44 187 LEU A N 1
ATOM 1482 C CA . LEU A 1 187 ? -28.003 -2.952 7.168 1.00 86.44 187 LEU A CA 1
ATOM 1483 C C . LEU A 1 187 ? -27.623 -1.622 7.829 1.00 86.44 187 LEU A C 1
ATOM 1485 O O . LEU A 1 187 ? -26.794 -0.884 7.303 1.00 86.44 187 LEU A O 1
ATOM 1489 N N . MET A 1 188 ? -28.177 -1.344 9.010 1.00 86.06 188 MET A N 1
ATOM 1490 C CA . MET A 1 188 ? -27.845 -0.152 9.786 1.00 86.06 188 MET A CA 1
ATOM 1491 C C . MET A 1 188 ? -26.352 -0.084 10.148 1.00 86.06 188 MET A C 1
ATOM 1493 O O . MET A 1 188 ? -25.789 1.007 10.185 1.00 86.06 188 MET A O 1
ATOM 1497 N N . CYS A 1 189 ? -25.693 -1.232 10.361 1.00 87.50 189 CYS A N 1
ATOM 1498 C CA . CYS A 1 189 ? -24.253 -1.297 10.632 1.00 87.50 189 CYS A CA 1
ATOM 1499 C C . CYS A 1 189 ? -23.386 -0.893 9.431 1.00 87.50 189 CYS A C 1
ATOM 1501 O O . CYS A 1 189 ? -22.250 -0.478 9.635 1.00 87.50 189 CYS A O 1
ATOM 1503 N N . PHE A 1 190 ? -23.900 -1.006 8.204 1.00 89.44 190 PHE A N 1
ATOM 1504 C CA . PHE A 1 190 ? -23.184 -0.622 6.983 1.00 89.44 190 PHE A CA 1
ATOM 1505 C C . PHE A 1 190 ? -23.520 0.796 6.509 1.00 89.44 190 PHE A C 1
ATOM 1507 O O . PHE A 1 190 ? -22.931 1.269 5.540 1.00 89.44 190 PHE A O 1
ATOM 1514 N N . SER A 1 191 ? -24.439 1.504 7.176 1.00 93.06 191 SER A N 1
ATOM 1515 C CA . SER A 1 191 ? -24.752 2.885 6.811 1.00 93.06 191 SER A CA 1
ATOM 1516 C C . SER A 1 191 ? -23.548 3.796 7.014 1.00 93.06 191 SER A C 1
ATOM 1518 O O . SER A 1 191 ? -23.054 3.967 8.135 1.00 93.06 191 SER A O 1
ATOM 1520 N N . VAL A 1 192 ? -23.128 4.446 5.930 1.00 92.25 192 VAL A N 1
ATOM 1521 C CA . VAL A 1 192 ? -22.074 5.459 5.959 1.00 92.25 192 VAL A CA 1
ATOM 1522 C C . VAL A 1 192 ? -22.556 6.676 6.736 1.00 92.25 192 VAL A C 1
ATOM 1524 O O . VAL A 1 192 ? -21.826 7.170 7.582 1.00 92.25 192 VAL A O 1
ATOM 1527 N N . TYR A 1 193 ? -23.805 7.110 6.545 1.00 88.75 193 TYR A N 1
ATOM 1528 C CA . TYR A 1 193 ? -24.342 8.307 7.197 1.00 88.75 193 TYR A CA 1
ATOM 1529 C C . TYR A 1 193 ? -24.244 8.242 8.731 1.00 88.75 193 TYR A C 1
ATOM 1531 O O . TYR A 1 193 ? -23.636 9.112 9.363 1.00 88.75 193 TYR A O 1
ATOM 1539 N N . THR A 1 194 ? -24.799 7.189 9.338 1.00 86.94 194 THR A N 1
ATOM 1540 C CA . THR A 1 194 ? -24.775 7.024 10.799 1.00 86.94 194 THR A CA 1
ATOM 1541 C C . THR A 1 194 ? -23.365 6.745 11.315 1.00 86.94 194 THR A C 1
ATOM 1543 O O . THR A 1 194 ? -22.974 7.314 12.336 1.00 86.94 194 THR A O 1
ATOM 1546 N N . SER A 1 195 ? -22.576 5.935 10.601 1.00 89.94 195 SER A N 1
ATOM 1547 C CA . SER A 1 195 ? -21.189 5.646 10.987 1.00 89.94 195 SER A CA 1
ATOM 1548 C C . SER A 1 195 ? -20.324 6.906 10.971 1.00 89.94 195 SER A C 1
ATOM 1550 O O . SER A 1 195 ? -19.625 7.181 11.941 1.00 89.94 195 SER A O 1
ATOM 1552 N N . THR A 1 196 ? -20.428 7.731 9.929 1.00 89.25 196 THR A N 1
ATOM 1553 C CA . THR A 1 196 ? -19.747 9.026 9.814 1.00 89.25 196 THR A CA 1
ATOM 1554 C C . THR A 1 196 ? -20.174 9.966 10.937 1.00 89.25 196 THR A C 1
ATOM 1556 O O . THR A 1 196 ? -19.319 10.519 11.622 1.00 89.25 196 THR A O 1
ATOM 1559 N N . LYS A 1 197 ? -21.479 10.097 11.210 1.00 87.75 197 LYS A N 1
ATOM 1560 C CA . LYS A 1 197 ? -21.969 10.912 12.334 1.00 87.75 197 LYS A CA 1
ATOM 1561 C C . LYS A 1 197 ? -21.403 10.448 13.680 1.00 87.75 197 LYS A C 1
ATOM 1563 O O . LYS A 1 197 ? -21.137 11.280 14.541 1.00 87.75 197 LYS A O 1
ATOM 1568 N N . MET A 1 198 ? -21.224 9.140 13.863 1.00 86.06 198 MET A N 1
ATOM 1569 C CA . MET A 1 198 ? -20.633 8.564 15.070 1.00 86.06 198 MET A CA 1
ATOM 1570 C C . MET A 1 198 ? -19.119 8.806 15.149 1.00 86.06 198 MET A C 1
ATOM 1572 O O . MET A 1 198 ? -18.629 9.147 16.219 1.00 86.06 198 MET A O 1
ATOM 1576 N N . ILE A 1 199 ? -18.392 8.678 14.034 1.00 86.88 199 ILE A N 1
ATOM 1577 C CA . ILE A 1 199 ? -16.941 8.926 13.948 1.00 86.88 199 ILE A CA 1
ATOM 1578 C C . ILE A 1 199 ? -16.613 10.395 14.232 1.00 86.88 199 ILE A C 1
ATOM 1580 O O . ILE A 1 199 ? -15.677 10.683 14.969 1.00 86.88 199 ILE A O 1
ATOM 1584 N N . PHE A 1 200 ? -17.399 11.321 13.680 1.00 88.12 200 PHE A N 1
ATOM 1585 C CA . PHE A 1 200 ? -17.213 12.761 13.875 1.00 88.12 200 PHE A CA 1
ATOM 1586 C C . PHE A 1 200 ? -17.908 13.303 15.132 1.00 88.12 200 PHE A C 1
ATOM 1588 O O . PHE A 1 200 ? -17.941 14.514 15.351 1.00 88.12 200 PHE A O 1
ATOM 1595 N N . ASN A 1 201 ? -18.473 12.435 15.975 1.00 86.38 201 ASN A N 1
ATOM 1596 C CA . ASN A 1 201 ? -19.050 12.866 17.238 1.00 86.38 201 ASN A CA 1
ATOM 1597 C C . ASN A 1 201 ? -17.934 13.197 18.236 1.00 86.38 201 ASN A C 1
ATOM 1599 O O . ASN A 1 201 ? -17.261 12.309 18.748 1.00 86.38 201 ASN A O 1
ATOM 1603 N N . THR A 1 202 ? -17.785 14.478 18.557 1.00 83.56 202 THR A N 1
ATOM 1604 C CA . THR A 1 202 ? -16.784 14.981 19.509 1.00 83.56 202 THR A CA 1
ATOM 1605 C C . THR A 1 202 ? -17.303 15.075 20.944 1.00 83.56 202 THR A C 1
ATOM 1607 O O . THR A 1 202 ? -16.603 15.581 21.818 1.00 83.56 202 THR A O 1
ATOM 1610 N N . LYS A 1 203 ? -18.528 14.610 21.219 1.00 81.75 203 LYS A N 1
ATOM 1611 C CA . LYS A 1 203 ? -19.068 14.586 22.584 1.00 81.75 203 LYS A CA 1
ATOM 1612 C C . LYS A 1 203 ? -18.274 13.595 23.432 1.00 81.75 203 LYS A C 1
ATOM 1614 O O . LYS A 1 203 ? -18.288 12.401 23.145 1.00 81.75 203 LYS A O 1
ATOM 1619 N N . LEU A 1 204 ? -17.640 14.087 24.492 1.00 75.62 204 LEU A N 1
ATOM 1620 C CA . LEU A 1 204 ? -16.981 13.232 25.471 1.00 75.62 204 LEU A CA 1
ATOM 1621 C C . LEU A 1 204 ? -18.013 12.559 26.376 1.00 75.62 204 LEU A C 1
ATOM 1623 O O . LEU A 1 204 ? -18.898 13.218 26.925 1.00 75.62 204 LEU A O 1
ATOM 1627 N N . GLY A 1 205 ? -17.864 11.249 26.569 1.00 72.88 205 GLY A N 1
ATOM 1628 C CA . GLY A 1 205 ? -18.500 10.570 27.689 1.00 72.88 205 GLY A CA 1
ATOM 1629 C C . GLY A 1 205 ? -17.913 11.082 29.005 1.00 72.88 205 GLY A C 1
ATOM 1630 O O . GLY A 1 205 ? -16.708 11.305 29.104 1.00 72.88 205 GLY A O 1
ATOM 1631 N N . THR A 1 206 ? -18.746 11.224 30.034 1.00 66.00 206 THR A N 1
ATOM 1632 C CA . THR A 1 206 ? -18.338 11.644 31.391 1.00 66.00 206 THR A CA 1
ATOM 1633 C C . THR A 1 206 ? -17.322 10.702 32.049 1.00 66.00 206 THR A C 1
ATOM 1635 O O . THR A 1 206 ? -16.762 11.019 33.091 1.00 66.00 206 THR A O 1
ATOM 1638 N N . GLU A 1 207 ? -17.074 9.545 31.439 1.00 67.75 207 GLU A N 1
ATOM 1639 C CA . GLU A 1 207 ? -16.277 8.447 31.973 1.00 67.75 207 GLU A CA 1
ATOM 1640 C C . GLU A 1 207 ? -14.986 8.163 31.184 1.00 67.75 207 GLU A C 1
ATOM 1642 O O . GLU A 1 207 ? -14.305 7.169 31.452 1.00 67.75 207 GLU A O 1
ATOM 1647 N N . GLU A 1 208 ? -14.655 8.985 30.185 1.00 78.38 208 GLU A N 1
ATOM 1648 C CA . GLU A 1 208 ? -13.493 8.765 29.322 1.00 78.38 208 GLU A CA 1
ATOM 1649 C C . GLU A 1 208 ? -12.233 9.496 29.808 1.00 78.38 208 GLU A C 1
ATOM 1651 O O . GLU A 1 208 ? -12.278 10.634 30.274 1.00 78.38 208 GLU A O 1
ATOM 1656 N N . ILE A 1 209 ? -11.069 8.856 29.646 1.00 84.25 209 ILE A N 1
ATOM 1657 C CA . ILE A 1 209 ? -9.770 9.435 30.013 1.00 84.25 209 ILE A CA 1
ATOM 1658 C C . ILE A 1 209 ? -9.256 10.293 28.852 1.00 84.25 209 ILE A C 1
ATOM 1660 O O . ILE A 1 209 ? -8.661 9.786 27.900 1.00 84.25 209 ILE A O 1
ATOM 1664 N N . THR A 1 210 ? -9.450 11.607 28.946 1.00 85.62 210 THR A N 1
ATOM 1665 C CA . THR A 1 210 ? -9.114 12.579 27.888 1.00 85.62 210 THR A CA 1
ATOM 1666 C C . THR A 1 210 ? -7.644 12.553 27.464 1.00 85.62 210 THR A C 1
ATOM 1668 O O . THR A 1 210 ? -7.338 12.623 26.275 1.00 85.62 210 THR A O 1
ATOM 1671 N N . VAL A 1 211 ? -6.727 12.365 28.417 1.00 89.69 211 VAL A N 1
ATOM 1672 C CA . VAL A 1 211 ? -5.277 12.296 28.165 1.00 89.69 211 VAL A CA 1
ATOM 1673 C C . VAL A 1 211 ? -4.918 11.145 27.216 1.00 89.69 211 VAL A C 1
ATOM 1675 O O . VAL A 1 211 ? -4.055 11.300 26.354 1.00 89.69 211 VAL A O 1
ATOM 1678 N N . VAL A 1 212 ? -5.616 10.007 27.309 1.00 90.19 212 VAL A N 1
ATOM 1679 C CA . VAL A 1 212 ? -5.375 8.846 26.433 1.00 90.19 212 VAL A CA 1
ATOM 1680 C C . VAL A 1 212 ? -5.697 9.177 24.976 1.00 90.19 212 VAL A C 1
ATOM 1682 O O . VAL A 1 212 ? -4.981 8.735 24.076 1.00 90.19 212 VAL A O 1
ATOM 1685 N N . HIS A 1 213 ? -6.737 9.977 24.731 1.00 88.25 213 HIS A N 1
ATOM 1686 C CA . HIS A 1 213 ? -7.079 10.433 23.382 1.00 88.25 213 HIS A CA 1
ATOM 1687 C C . HIS A 1 213 ? -5.985 11.335 22.797 1.00 88.25 213 HIS A C 1
ATOM 1689 O O . HIS A 1 213 ? -5.607 11.154 21.641 1.00 88.25 213 HIS A O 1
ATOM 1695 N N . GLY A 1 214 ? -5.406 12.228 23.607 1.00 90.75 214 GLY A N 1
ATOM 1696 C CA . GLY A 1 214 ? -4.281 13.077 23.198 1.00 90.75 214 GLY A CA 1
ATOM 1697 C C . GLY A 1 214 ? -3.029 12.277 22.823 1.00 90.75 214 GLY A C 1
ATOM 1698 O O . GLY A 1 214 ? -2.453 12.493 21.757 1.00 90.75 214 GLY A O 1
ATOM 1699 N N . ILE A 1 215 ? -2.648 11.292 23.646 1.00 92.06 215 ILE A N 1
ATOM 1700 C CA . ILE A 1 215 ? -1.496 10.416 23.360 1.00 92.06 215 ILE A CA 1
ATOM 1701 C C . ILE A 1 215 ? -1.718 9.633 22.057 1.00 92.06 215 ILE A C 1
ATOM 1703 O O . ILE A 1 215 ? -0.811 9.527 21.231 1.00 92.06 215 ILE A O 1
ATOM 1707 N N . ARG A 1 216 ? -2.932 9.113 21.830 1.00 90.19 216 ARG A N 1
ATOM 1708 C CA . ARG A 1 216 ? -3.283 8.416 20.580 1.00 90.19 216 ARG A CA 1
ATOM 1709 C C . ARG A 1 216 ? -3.153 9.313 19.358 1.00 90.19 216 ARG A C 1
ATOM 1711 O O . ARG A 1 216 ? -2.653 8.869 18.337 1.00 90.19 216 ARG A O 1
ATOM 1718 N N . PHE A 1 217 ? -3.590 10.561 19.454 1.00 91.12 217 PHE A N 1
ATOM 1719 C CA . PHE A 1 217 ? -3.491 11.501 18.344 1.00 91.12 217 PHE A CA 1
ATOM 1720 C C . PHE A 1 217 ? -2.031 11.789 17.964 1.00 91.12 217 PHE A C 1
ATOM 1722 O O . PHE A 1 217 ? -1.661 11.666 16.797 1.00 91.12 217 PHE A O 1
ATOM 1729 N N . LEU A 1 218 ? -1.182 12.094 18.951 1.00 90.75 218 LEU A N 1
ATOM 1730 C CA . LEU A 1 218 ? 0.240 12.368 18.715 1.00 90.75 218 LEU A CA 1
ATOM 1731 C C . LEU A 1 218 ? 0.979 11.146 18.150 1.00 90.75 218 LEU A C 1
ATOM 1733 O O . LEU A 1 218 ? 1.774 11.275 17.221 1.00 90.75 218 LEU A O 1
ATOM 1737 N N . THR A 1 219 ? 0.675 9.951 18.661 1.00 90.50 219 THR A N 1
ATOM 1738 C CA . THR A 1 219 ? 1.262 8.699 18.155 1.00 90.50 219 THR A CA 1
ATOM 1739 C C . THR A 1 219 ? 0.791 8.352 16.742 1.00 90.50 219 THR A C 1
ATOM 1741 O O . THR A 1 219 ? 1.615 7.919 15.939 1.00 90.50 219 THR A O 1
ATOM 1744 N N . MET A 1 220 ? -0.477 8.608 16.381 1.00 90.06 220 MET A N 1
ATOM 1745 C CA . MET A 1 220 ? -0.956 8.468 14.994 1.00 90.06 220 MET A CA 1
ATOM 1746 C C . MET A 1 220 ? -0.182 9.373 14.036 1.00 90.06 220 MET A C 1
ATOM 1748 O O . MET A 1 220 ? 0.269 8.900 12.996 1.00 90.06 220 MET A O 1
ATOM 1752 N N . ILE A 1 221 ? 0.002 10.652 14.385 1.00 90.12 221 ILE A N 1
ATOM 1753 C CA . ILE A 1 221 ? 0.770 11.595 13.558 1.00 90.12 221 ILE A CA 1
ATOM 1754 C C . ILE A 1 221 ? 2.200 11.092 13.371 1.00 90.12 221 ILE A C 1
ATOM 1756 O O . ILE A 1 221 ? 2.689 11.044 12.243 1.00 90.12 221 ILE A O 1
ATOM 1760 N N . TRP A 1 222 ? 2.849 10.666 14.456 1.00 89.06 222 TRP A N 1
ATOM 1761 C CA . TRP A 1 222 ? 4.207 10.137 14.391 1.00 89.06 222 TRP A CA 1
ATOM 1762 C C . TRP A 1 222 ? 4.295 8.914 13.461 1.00 89.06 222 TRP A C 1
ATOM 1764 O O . TRP A 1 222 ? 5.137 8.892 12.565 1.00 89.06 222 TRP A O 1
ATOM 1774 N N . LEU A 1 223 ? 3.389 7.937 13.591 1.00 88.94 223 LEU A N 1
ATOM 1775 C CA . LEU A 1 223 ? 3.364 6.756 12.718 1.00 88.94 223 LEU A CA 1
ATOM 1776 C C . LEU A 1 223 ? 3.119 7.106 11.245 1.00 88.94 223 LEU A C 1
ATOM 1778 O O . LEU A 1 223 ? 3.735 6.493 10.374 1.00 88.94 223 LEU A O 1
ATOM 1782 N N . ILE A 1 224 ? 2.244 8.074 10.953 1.00 89.06 224 ILE A N 1
ATOM 1783 C CA . ILE A 1 224 ? 1.972 8.515 9.577 1.00 89.06 224 ILE A CA 1
ATOM 1784 C C . ILE A 1 224 ? 3.230 9.126 8.959 1.00 89.06 224 ILE A C 1
ATOM 1786 O O . ILE A 1 224 ? 3.590 8.764 7.837 1.00 89.06 224 ILE A O 1
ATOM 1790 N N . ILE A 1 225 ? 3.919 10.016 9.680 1.00 86.75 225 ILE A N 1
ATOM 1791 C CA . ILE A 1 225 ? 5.135 10.651 9.159 1.00 86.75 225 ILE A CA 1
ATOM 1792 C C . ILE A 1 225 ? 6.239 9.609 8.959 1.00 86.75 225 ILE A C 1
ATOM 1794 O O . ILE A 1 225 ? 6.872 9.597 7.906 1.00 86.75 225 ILE A O 1
ATOM 1798 N N . LEU A 1 226 ? 6.417 8.694 9.918 1.00 85.69 226 LEU A N 1
ATOM 1799 C CA . LEU A 1 226 ? 7.367 7.586 9.815 1.00 85.69 226 LEU A CA 1
ATOM 1800 C C . LEU A 1 226 ? 7.161 6.790 8.518 1.00 85.69 226 LEU A C 1
ATOM 1802 O O . LEU A 1 226 ? 8.083 6.679 7.717 1.00 85.69 226 LEU A O 1
ATOM 1806 N N . HIS A 1 227 ? 5.956 6.254 8.296 1.00 85.50 227 HIS A N 1
ATOM 1807 C CA . HIS A 1 227 ? 5.678 5.431 7.114 1.00 85.50 227 HIS A CA 1
ATOM 1808 C C . HIS A 1 227 ? 5.801 6.238 5.819 1.00 85.50 227 HIS A C 1
ATOM 1810 O O . HIS A 1 227 ? 6.293 5.717 4.822 1.00 85.50 227 HIS A O 1
ATOM 1816 N N . SER A 1 228 ? 5.411 7.515 5.838 1.00 84.25 228 SER A N 1
ATOM 1817 C CA . SER A 1 228 ? 5.565 8.399 4.679 1.00 84.25 228 SER A CA 1
ATOM 1818 C C . SER A 1 228 ? 7.035 8.556 4.289 1.00 84.25 228 SER A C 1
ATOM 1820 O O . SER A 1 228 ? 7.362 8.459 3.109 1.00 84.25 228 SER A O 1
ATOM 1822 N N . ILE A 1 229 ? 7.931 8.744 5.265 1.00 78.12 229 ILE A N 1
ATOM 1823 C CA . ILE A 1 229 ? 9.376 8.839 5.020 1.00 78.12 229 ILE A CA 1
ATOM 1824 C C . ILE A 1 229 ? 9.927 7.488 4.556 1.00 78.12 229 ILE A C 1
ATOM 1826 O O . ILE A 1 229 ? 10.571 7.444 3.513 1.00 78.12 229 ILE A O 1
ATOM 1830 N N . LEU A 1 230 ? 9.637 6.395 5.273 1.00 78.12 230 LEU A N 1
ATOM 1831 C CA . LEU A 1 230 ? 10.148 5.055 4.954 1.00 78.12 230 LEU A CA 1
ATOM 1832 C C . LEU A 1 230 ? 9.838 4.641 3.512 1.00 78.12 230 LEU A C 1
ATOM 1834 O O . LEU A 1 230 ? 10.747 4.254 2.785 1.00 78.12 230 LEU A O 1
ATOM 1838 N N . PHE A 1 231 ? 8.584 4.779 3.072 1.00 76.81 231 PHE A N 1
ATOM 1839 C CA . PHE A 1 231 ? 8.216 4.418 1.703 1.00 76.81 231 PHE A CA 1
ATOM 1840 C C . PHE A 1 231 ? 8.766 5.392 0.656 1.00 76.81 231 PHE A C 1
ATOM 1842 O O . PHE A 1 231 ? 9.007 4.981 -0.473 1.00 76.81 231 PHE A O 1
ATOM 1849 N N . SER A 1 232 ? 8.997 6.662 1.005 1.00 74.44 232 SER A N 1
ATOM 1850 C CA . SER A 1 232 ? 9.538 7.655 0.062 1.00 74.44 232 SER A CA 1
ATOM 1851 C C . SER A 1 232 ? 11.030 7.466 -0.225 1.00 74.44 232 SER A C 1
ATOM 1853 O O . SER A 1 232 ? 11.487 7.843 -1.303 1.00 74.44 232 SER A O 1
ATOM 1855 N N . ILE A 1 233 ? 11.797 6.879 0.704 1.00 71.69 233 ILE A N 1
ATOM 1856 C CA . ILE A 1 233 ? 13.245 6.644 0.534 1.00 71.69 233 ILE A CA 1
ATOM 1857 C C . ILE A 1 233 ? 13.527 5.785 -0.705 1.00 71.69 233 ILE A C 1
ATOM 1859 O O . ILE A 1 233 ? 14.493 6.037 -1.429 1.00 71.69 233 ILE A O 1
ATOM 1863 N N . GLU A 1 234 ? 12.659 4.813 -0.985 1.00 67.88 234 GLU A N 1
ATOM 1864 C CA . GLU A 1 234 ? 12.798 3.931 -2.144 1.00 67.88 234 GLU A CA 1
ATOM 1865 C C . GLU A 1 234 ? 12.536 4.628 -3.482 1.00 67.88 234 GLU A C 1
ATOM 1867 O O . GLU A 1 234 ? 12.884 4.076 -4.516 1.00 67.88 234 GLU A O 1
ATOM 1872 N N . TYR A 1 235 ? 11.990 5.842 -3.505 1.00 68.75 235 TYR A N 1
ATOM 1873 C CA . TYR A 1 235 ? 11.672 6.553 -4.751 1.00 68.75 235 TYR A CA 1
ATOM 1874 C C . TYR A 1 235 ? 12.436 7.867 -4.910 1.00 68.75 235 TYR A C 1
ATOM 1876 O O . TYR A 1 235 ? 12.100 8.683 -5.763 1.00 68.75 235 TYR A O 1
ATOM 1884 N N . ALA A 1 236 ? 13.455 8.100 -4.088 1.00 69.25 236 ALA A N 1
ATOM 1885 C CA . ALA A 1 236 ? 14.213 9.336 -4.140 1.00 69.25 236 ALA A CA 1
ATOM 1886 C C . ALA A 1 236 ? 15.336 9.298 -5.180 1.00 69.25 236 ALA A C 1
ATOM 1888 O O . ALA A 1 236 ? 16.215 8.436 -5.120 1.00 69.25 236 ALA A O 1
ATOM 1889 N N . ASP A 1 237 ? 15.357 10.305 -6.056 1.00 65.44 237 ASP A N 1
ATOM 1890 C CA . ASP A 1 237 ? 16.383 10.471 -7.096 1.00 65.44 237 ASP A CA 1
ATOM 1891 C C . ASP A 1 237 ? 17.791 10.631 -6.508 1.00 65.44 237 ASP A C 1
ATOM 1893 O O . ASP A 1 237 ? 18.772 10.107 -7.033 1.00 65.44 237 ASP A O 1
ATOM 1897 N N . ASN A 1 238 ? 17.904 11.347 -5.384 1.00 70.81 238 ASN A N 1
ATOM 1898 C CA . ASN A 1 238 ? 19.171 11.592 -4.705 1.00 70.81 238 ASN A CA 1
ATOM 1899 C C . ASN A 1 238 ? 19.203 10.916 -3.332 1.00 70.81 238 ASN A C 1
ATOM 1901 O O . ASN A 1 238 ? 19.009 11.545 -2.286 1.00 70.81 238 ASN A O 1
ATOM 1905 N N . LYS A 1 239 ? 19.504 9.617 -3.332 1.00 68.75 239 LYS A N 1
ATOM 1906 C CA . LYS A 1 239 ? 19.616 8.832 -2.098 1.00 68.75 239 LYS A CA 1
ATOM 1907 C C . LYS A 1 239 ? 20.710 9.339 -1.149 1.00 68.75 239 LYS A C 1
ATOM 1909 O O . LYS A 1 239 ? 20.546 9.249 0.062 1.00 68.75 239 LYS A O 1
ATOM 1914 N N . ILE A 1 240 ? 21.794 9.931 -1.662 1.00 75.38 240 ILE A N 1
ATOM 1915 C CA . ILE A 1 240 ? 22.875 10.504 -0.834 1.00 75.38 240 ILE A CA 1
ATOM 1916 C C . ILE A 1 240 ? 22.360 11.697 -0.023 1.00 75.38 240 ILE A C 1
ATOM 1918 O O . ILE A 1 240 ? 22.687 11.850 1.154 1.00 75.38 240 ILE A O 1
ATOM 1922 N N . GLN A 1 241 ? 21.528 12.538 -0.636 1.00 78.75 241 GLN A N 1
ATOM 1923 C CA . GLN A 1 241 ? 20.874 13.640 0.063 1.00 78.75 241 GLN A CA 1
ATOM 1924 C C . GLN A 1 241 ? 19.876 13.132 1.106 1.00 78.75 241 GLN A C 1
ATOM 1926 O O . GLN A 1 241 ? 19.812 13.699 2.195 1.00 78.75 241 GLN A O 1
ATOM 1931 N N . ILE A 1 242 ? 19.157 12.046 0.814 1.00 74.94 242 ILE A N 1
ATOM 1932 C CA . ILE A 1 242 ? 18.300 11.382 1.801 1.00 74.94 242 ILE A CA 1
ATOM 1933 C C . ILE A 1 242 ? 19.109 10.840 2.975 1.00 74.94 242 ILE A C 1
ATOM 1935 O O . ILE A 1 242 ? 18.728 11.095 4.109 1.00 74.94 242 ILE A O 1
ATOM 1939 N N . LEU A 1 243 ? 20.229 10.156 2.740 1.00 74.31 243 LEU A N 1
ATOM 1940 C CA . LEU A 1 243 ? 21.083 9.652 3.820 1.00 74.31 243 LEU A CA 1
ATOM 1941 C C . LEU A 1 243 ? 21.531 10.791 4.745 1.00 74.31 243 LEU A C 1
ATOM 1943 O O . LEU A 1 243 ? 21.335 10.718 5.953 1.00 74.31 243 LEU A O 1
ATOM 1947 N N . ARG A 1 244 ? 21.990 11.911 4.171 1.00 79.06 244 ARG A N 1
ATOM 1948 C CA . ARG A 1 244 ? 22.339 13.116 4.946 1.00 79.06 244 ARG A CA 1
ATOM 1949 C C . ARG A 1 244 ? 21.150 13.719 5.698 1.00 79.06 244 ARG A C 1
ATOM 1951 O O . ARG A 1 244 ? 21.329 14.306 6.760 1.00 79.06 244 ARG A O 1
ATOM 1958 N N . PHE A 1 245 ? 19.945 13.618 5.141 1.00 79.25 245 PHE A N 1
ATOM 1959 C CA . PHE A 1 245 ? 18.723 14.095 5.783 1.00 79.25 245 PHE A CA 1
ATOM 1960 C C . PHE A 1 245 ? 18.309 13.194 6.955 1.00 79.25 245 PHE A C 1
ATOM 1962 O O . PHE A 1 245 ? 17.936 13.700 8.016 1.00 79.25 245 PHE A O 1
ATOM 1969 N N . VAL A 1 246 ? 18.434 11.874 6.795 1.00 76.81 246 VAL A N 1
ATOM 1970 C CA . VAL A 1 246 ? 18.153 10.874 7.834 1.00 76.81 246 VAL A CA 1
ATOM 1971 C C . VAL A 1 246 ? 19.149 10.968 8.992 1.00 76.81 246 VAL A C 1
ATOM 1973 O O . VAL A 1 246 ? 18.750 10.775 10.137 1.00 76.81 246 VAL A O 1
ATOM 1976 N N . ASP A 1 247 ? 20.396 11.367 8.727 1.00 80.12 247 ASP A N 1
ATOM 1977 C CA . ASP A 1 247 ? 21.410 11.601 9.763 1.00 80.12 247 ASP A CA 1
ATOM 1978 C C . ASP A 1 247 ? 21.079 12.777 10.698 1.00 80.12 247 ASP A C 1
ATOM 1980 O O . ASP A 1 247 ? 21.673 12.906 11.770 1.00 80.12 247 ASP A O 1
ATOM 1984 N N . SER A 1 248 ? 20.118 13.638 10.356 1.00 83.75 248 SER A N 1
ATOM 1985 C CA . SER A 1 248 ? 19.722 14.734 11.241 1.00 83.75 248 SER A CA 1
ATOM 1986 C C . SER A 1 248 ? 18.970 14.226 12.482 1.00 83.75 248 SER A C 1
ATOM 1988 O O . SER A 1 248 ? 18.047 13.416 12.392 1.00 83.75 248 SER A O 1
ATOM 1990 N N . LEU A 1 249 ? 19.323 14.742 13.667 1.00 80.88 249 LEU A N 1
ATOM 1991 C CA . LEU A 1 249 ? 18.721 14.337 14.951 1.00 80.88 249 LEU A CA 1
ATOM 1992 C C . LEU A 1 249 ? 17.176 14.333 14.976 1.00 80.88 249 LEU A C 1
ATOM 1994 O O . LEU A 1 249 ? 16.607 13.378 15.510 1.00 80.88 249 LEU A O 1
ATOM 1998 N N . PRO A 1 250 ? 16.466 15.329 14.404 1.00 81.31 250 PRO A N 1
ATOM 1999 C CA . PRO A 1 250 ? 15.003 15.319 14.386 1.00 81.31 250 PRO A CA 1
ATOM 2000 C C . PRO A 1 250 ? 14.438 14.138 13.593 1.00 81.31 250 PRO A C 1
ATOM 2002 O O . PRO A 1 250 ? 13.451 13.532 14.005 1.00 81.31 250 PRO A O 1
ATOM 2005 N N . ILE A 1 251 ? 15.077 13.790 12.474 1.00 80.94 251 ILE A N 1
ATOM 2006 C CA . ILE A 1 251 ? 14.650 12.684 11.618 1.00 80.94 251 ILE A CA 1
ATOM 2007 C C . ILE A 1 251 ? 15.019 11.346 12.245 1.00 80.94 251 ILE A C 1
ATOM 2009 O O . ILE A 1 251 ? 14.212 10.431 12.168 1.00 80.94 251 ILE A O 1
ATOM 2013 N N . GLN A 1 252 ? 16.146 11.234 12.952 1.00 80.12 252 GLN A N 1
ATOM 2014 C CA . GLN A 1 252 ? 16.463 10.030 13.728 1.00 80.12 252 GLN A CA 1
ATOM 2015 C C . GLN A 1 252 ? 15.423 9.762 14.825 1.00 80.12 252 GLN A C 1
ATOM 2017 O O . GLN A 1 252 ? 14.952 8.633 14.965 1.00 80.12 252 GLN A O 1
ATOM 2022 N N . MET A 1 253 ? 15.011 10.798 15.568 1.00 79.19 253 MET A N 1
ATOM 2023 C CA . MET A 1 253 ? 13.956 10.675 16.581 1.00 79.19 253 MET A CA 1
ATOM 2024 C C . MET A 1 253 ? 12.634 10.223 15.955 1.00 79.19 253 MET A C 1
ATOM 2026 O O . MET A 1 253 ? 11.944 9.369 16.505 1.00 79.19 253 MET A O 1
ATOM 2030 N N . LEU A 1 254 ? 12.304 10.761 14.782 1.00 77.50 254 LEU A N 1
ATOM 2031 C CA . LEU A 1 254 ? 11.083 10.416 14.067 1.00 77.50 254 LEU A CA 1
ATOM 2032 C C . LEU A 1 254 ? 11.147 9.020 13.426 1.00 77.50 254 LEU A C 1
ATOM 2034 O O . LEU A 1 254 ? 10.139 8.320 13.414 1.00 77.50 254 LEU A O 1
ATOM 2038 N N . SER A 1 255 ? 12.328 8.617 12.951 1.00 72.56 255 SER A N 1
ATOM 2039 C CA . SER A 1 255 ? 12.653 7.337 12.305 1.00 72.56 255 SER A CA 1
ATOM 2040 C C . SER A 1 255 ? 12.659 6.159 13.284 1.00 72.56 255 SER A C 1
ATOM 2042 O O . SER A 1 255 ? 12.382 5.025 12.893 1.00 72.56 255 SER A O 1
ATOM 2044 N N . ASN A 1 256 ? 12.883 6.407 14.580 1.00 75.25 256 ASN A N 1
ATOM 2045 C CA . ASN A 1 256 ? 12.843 5.379 15.625 1.00 75.25 256 ASN A CA 1
ATOM 2046 C C . ASN A 1 256 ? 11.396 4.982 16.005 1.00 75.25 256 ASN A C 1
ATOM 2048 O O . ASN A 1 256 ? 10.978 5.014 17.163 1.00 75.25 256 ASN A O 1
ATOM 2052 N N . GLY A 1 257 ? 10.594 4.653 14.991 1.00 69.50 257 GLY A N 1
ATOM 2053 C CA . GLY A 1 257 ? 9.152 4.441 15.089 1.00 69.50 257 GLY A CA 1
ATOM 2054 C C . GLY A 1 257 ? 8.733 3.184 15.841 1.00 69.50 257 GLY A C 1
ATOM 2055 O O . GLY A 1 257 ? 7.579 3.102 16.258 1.00 69.50 257 GLY A O 1
ATOM 2056 N N . SER A 1 258 ? 9.642 2.233 16.070 1.00 75.19 258 SER A N 1
ATOM 2057 C CA . SER A 1 258 ? 9.391 1.065 16.927 1.00 75.19 258 SER A CA 1
ATOM 2058 C C . SER A 1 258 ? 8.932 1.490 18.328 1.00 75.19 258 SER A C 1
ATOM 2060 O O . SER A 1 258 ? 7.962 0.942 18.845 1.00 75.19 258 SER A O 1
ATOM 2062 N N . VAL A 1 259 ? 9.516 2.565 18.868 1.00 79.69 259 VAL A N 1
ATOM 2063 C CA . VAL A 1 259 ? 9.141 3.159 20.164 1.00 79.69 259 VAL A CA 1
ATOM 2064 C C . VAL A 1 259 ? 7.709 3.719 20.153 1.00 79.69 259 VAL A C 1
ATOM 2066 O O . VAL A 1 259 ? 7.003 3.703 21.163 1.00 79.69 259 VAL A O 1
ATOM 2069 N N . SER A 1 260 ? 7.222 4.186 19.000 1.00 82.12 260 SER A N 1
ATOM 2070 C CA . SER A 1 260 ? 5.839 4.663 18.867 1.00 82.12 260 SER A CA 1
ATOM 2071 C C . SER A 1 260 ? 4.831 3.512 19.005 1.00 82.12 260 SER A C 1
ATOM 2073 O O . SER A 1 260 ? 3.777 3.665 19.632 1.00 82.12 260 SER A O 1
ATOM 2075 N N . VAL A 1 261 ? 5.178 2.319 18.504 1.00 83.50 261 VAL A N 1
ATOM 2076 C CA . VAL A 1 261 ? 4.340 1.111 18.617 1.00 83.50 261 VAL A CA 1
ATOM 2077 C C . VAL A 1 261 ? 4.191 0.669 20.078 1.00 83.50 261 VAL A C 1
ATOM 2079 O O . VAL A 1 261 ? 3.094 0.275 20.489 1.00 83.50 261 VAL A O 1
ATOM 2082 N N . ASP A 1 262 ? 5.236 0.825 20.895 1.00 88.50 262 ASP A N 1
ATOM 2083 C CA . ASP A 1 262 ? 5.198 0.511 22.331 1.00 88.50 262 ASP A CA 1
ATOM 2084 C C . ASP A 1 262 ? 4.129 1.321 23.071 1.00 88.50 262 ASP A C 1
ATOM 2086 O O . ASP A 1 262 ? 3.463 0.810 23.977 1.00 88.50 262 ASP A O 1
ATOM 2090 N N . THR A 1 263 ? 3.872 2.556 22.629 1.00 90.00 263 THR A N 1
ATOM 2091 C CA . THR A 1 263 ? 2.816 3.392 23.212 1.00 90.00 263 THR A CA 1
ATOM 2092 C C . THR A 1 263 ? 1.434 2.764 23.005 1.00 90.00 263 THR A C 1
ATOM 2094 O O . THR A 1 263 ? 0.608 2.751 23.920 1.00 90.00 263 THR A O 1
ATOM 2097 N N . TYR A 1 264 ? 1.168 2.164 21.840 1.00 86.31 264 TYR A N 1
ATOM 2098 C CA . TYR A 1 264 ? -0.092 1.457 21.583 1.00 86.31 264 TYR A CA 1
ATOM 2099 C C . TYR A 1 264 ? -0.219 0.152 22.366 1.00 86.31 264 TYR A C 1
ATOM 2101 O O . TYR A 1 264 ? -1.324 -0.180 22.823 1.00 86.31 264 TYR A O 1
ATOM 2109 N N . PHE A 1 265 ? 0.882 -0.582 22.546 1.00 87.00 265 PHE A N 1
ATOM 2110 C CA . PHE A 1 265 ? 0.907 -1.767 23.402 1.00 87.00 265 PHE A CA 1
ATOM 2111 C C . PHE A 1 265 ? 0.606 -1.399 24.857 1.00 87.00 265 PHE A C 1
ATOM 2113 O O . PHE A 1 265 ? -0.297 -1.990 25.459 1.00 87.00 265 PHE A O 1
ATOM 2120 N N . PHE A 1 266 ? 1.269 -0.366 25.381 1.00 90.38 266 PHE A N 1
ATOM 2121 C CA . PHE A 1 266 ? 1.030 0.154 26.723 1.00 90.38 266 PHE A CA 1
ATOM 2122 C C . PHE A 1 266 ? -0.425 0.603 26.909 1.00 90.38 266 PHE A C 1
ATOM 2124 O O . PHE A 1 266 ? -1.107 0.125 27.817 1.00 90.38 266 PHE A O 1
ATOM 2131 N N . LEU A 1 267 ? -0.948 1.448 26.013 1.00 89.81 267 LEU A N 1
ATOM 2132 C CA . LEU A 1 267 ? -2.331 1.932 26.084 1.00 89.81 267 LEU A CA 1
ATOM 2133 C C . LEU A 1 267 ? -3.359 0.795 26.002 1.00 89.81 267 LEU A C 1
ATOM 2135 O O . LEU A 1 267 ? -4.398 0.854 26.662 1.00 89.81 267 LEU A O 1
ATOM 2139 N N . SER A 1 268 ? -3.085 -0.244 25.208 1.00 86.00 268 SER A N 1
ATOM 2140 C CA . SER A 1 268 ? -3.951 -1.425 25.112 1.00 86.00 268 SER A CA 1
ATOM 2141 C C . SER A 1 268 ? -4.022 -2.188 26.437 1.00 86.00 268 SER A C 1
ATOM 2143 O O . SER A 1 268 ? -5.114 -2.569 26.862 1.00 86.00 268 SER A O 1
ATOM 2145 N N . GLY A 1 269 ? -2.877 -2.401 27.095 1.00 87.62 269 GLY A N 1
ATOM 2146 C CA . GLY A 1 269 ? -2.811 -3.051 28.406 1.00 87.62 269 GLY A CA 1
ATOM 2147 C C . GLY A 1 269 ? -3.449 -2.204 29.507 1.00 87.62 269 GLY A C 1
ATOM 2148 O O . GLY A 1 269 ? -4.268 -2.706 30.279 1.00 87.62 269 GLY A O 1
ATOM 2149 N N . PH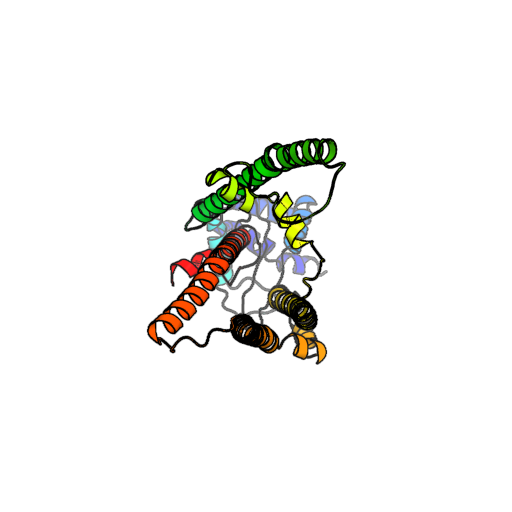E A 1 270 ? -3.144 -0.905 29.522 1.00 89.69 270 PHE A N 1
ATOM 2150 C CA . PHE A 1 270 ? -3.695 0.059 30.470 1.00 89.69 270 PHE A CA 1
ATOM 2151 C C . PHE A 1 270 ? -5.225 0.106 30.419 1.00 89.69 270 PHE A C 1
ATOM 2153 O O . PHE A 1 270 ? -5.875 -0.045 31.451 1.00 89.69 270 PHE A O 1
ATOM 2160 N N . LEU A 1 271 ? -5.820 0.246 29.228 1.00 87.19 271 LEU A N 1
ATOM 2161 C CA . LEU A 1 271 ? -7.279 0.305 29.084 1.00 87.19 271 LEU A CA 1
ATOM 2162 C C . LEU A 1 271 ? -7.958 -1.001 29.495 1.00 87.19 271 LEU A C 1
ATOM 2164 O O . LEU A 1 271 ? -9.011 -0.968 30.127 1.00 87.19 271 LEU A O 1
ATOM 2168 N N . LEU A 1 272 ? -7.353 -2.150 29.181 1.00 83.56 272 LEU A N 1
ATOM 2169 C CA . LEU A 1 272 ? -7.878 -3.444 29.610 1.00 83.56 272 LEU A CA 1
ATOM 2170 C C . LEU A 1 272 ? -7.912 -3.551 31.142 1.00 83.56 272 LEU A C 1
ATOM 2172 O O . LEU A 1 272 ? -8.934 -3.948 31.705 1.00 83.56 272 LEU A O 1
ATOM 2176 N N . ALA A 1 273 ? -6.821 -3.170 31.813 1.00 86.00 273 ALA A N 1
ATOM 2177 C CA . ALA A 1 273 ? -6.738 -3.163 33.270 1.00 86.00 273 ALA A CA 1
ATOM 2178 C C . ALA A 1 273 ? -7.712 -2.149 33.891 1.00 86.00 273 ALA A C 1
ATOM 2180 O O . ALA A 1 273 ? -8.439 -2.492 34.824 1.00 86.00 273 ALA A O 1
ATOM 2181 N N . TYR A 1 274 ? -7.784 -0.939 33.332 1.00 85.88 274 TYR A N 1
ATOM 2182 C CA . TYR A 1 274 ? -8.679 0.127 33.776 1.00 85.88 274 TYR A CA 1
ATOM 2183 C C . TYR A 1 274 ? -10.151 -0.296 33.696 1.00 85.88 274 TYR A C 1
ATOM 2185 O O . TYR A 1 274 ? -10.864 -0.245 34.695 1.00 85.88 274 TYR A O 1
ATOM 2193 N N . THR A 1 275 ? -10.605 -0.799 32.542 1.00 80.94 275 THR A N 1
ATOM 2194 C CA . THR A 1 275 ? -11.985 -1.275 32.370 1.00 80.94 275 THR A CA 1
ATOM 2195 C C . THR A 1 275 ? -12.289 -2.483 33.259 1.00 80.94 275 THR A C 1
ATOM 2197 O O . THR A 1 275 ? -13.396 -2.592 33.783 1.00 80.94 275 THR A O 1
ATOM 2200 N N . TYR A 1 276 ? -11.329 -3.391 33.465 1.00 77.88 276 TYR A N 1
ATOM 2201 C CA . TYR A 1 276 ? -11.507 -4.529 34.370 1.00 77.88 276 TYR A CA 1
ATOM 2202 C C . TYR A 1 276 ? -11.682 -4.090 35.830 1.00 77.88 276 TYR A C 1
ATOM 2204 O O . TYR A 1 276 ? -12.602 -4.561 36.500 1.00 77.88 276 TYR A O 1
ATOM 2212 N N . LEU A 1 277 ? -10.826 -3.185 36.315 1.00 81.25 277 LEU A N 1
ATOM 2213 C CA . LEU A 1 277 ? -10.898 -2.644 37.673 1.00 81.25 277 LEU A CA 1
ATOM 2214 C C . LEU A 1 277 ? -12.189 -1.854 37.883 1.00 81.25 277 LEU A C 1
ATOM 2216 O O . LEU A 1 277 ? -12.895 -2.103 38.855 1.00 81.25 277 LEU A O 1
ATOM 2220 N N . LYS A 1 278 ? -12.548 -0.987 36.933 1.00 78.81 278 LYS A N 1
ATOM 2221 C CA . LYS A 1 278 ? -13.783 -0.202 36.981 1.00 78.81 278 LYS A CA 1
ATOM 2222 C C . LYS A 1 278 ? -15.032 -1.084 37.045 1.00 78.81 278 LYS A C 1
ATOM 2224 O O . LYS A 1 278 ? -15.818 -0.966 37.976 1.00 78.81 278 LYS A O 1
ATOM 2229 N N . ASN A 1 279 ? -15.156 -2.061 36.144 1.00 74.00 279 ASN A N 1
ATOM 2230 C CA . ASN A 1 279 ? -16.289 -2.996 36.138 1.00 74.00 279 ASN A CA 1
ATOM 2231 C C . ASN A 1 279 ? -16.399 -3.842 37.419 1.00 74.00 279 ASN A C 1
ATOM 2233 O O . ASN A 1 279 ? -17.462 -4.401 37.695 1.00 74.00 279 ASN A O 1
ATOM 2237 N N . LYS A 1 280 ? -15.292 -4.011 38.153 1.00 72.50 280 LYS A N 1
ATOM 2238 C CA . LYS A 1 280 ? -15.262 -4.704 39.444 1.00 72.50 280 LYS A CA 1
ATOM 2239 C C . LYS A 1 280 ? -15.698 -3.785 40.589 1.00 72.50 280 LYS A C 1
ATOM 2241 O O . LYS A 1 280 ? -16.320 -4.279 41.519 1.00 72.50 280 LYS A O 1
ATOM 2246 N N . ILE A 1 281 ? -15.377 -2.493 40.519 1.00 68.94 281 ILE A N 1
ATOM 2247 C CA . ILE A 1 281 ? -15.793 -1.480 41.499 1.00 68.94 281 ILE A CA 1
ATOM 2248 C C . ILE A 1 281 ? -17.300 -1.202 41.370 1.00 68.94 281 ILE A C 1
ATOM 2250 O O . ILE A 1 281 ? -17.993 -1.197 42.379 1.00 68.94 281 ILE A O 1
ATOM 2254 N N . ASP A 1 282 ? -17.826 -1.111 40.144 1.00 62.53 282 ASP A N 1
ATOM 2255 C CA . ASP A 1 282 ? -19.257 -0.855 39.881 1.00 62.53 282 ASP A CA 1
ATOM 2256 C C . ASP A 1 282 ? -20.174 -2.066 40.162 1.00 62.53 282 ASP A C 1
ATOM 2258 O O . ASP A 1 282 ? -21.400 -1.955 40.141 1.00 62.53 282 ASP A O 1
ATOM 2262 N N . LYS A 1 283 ? -19.609 -3.256 40.418 1.00 63.22 283 LYS A N 1
ATOM 2263 C CA . LYS A 1 283 ? -20.359 -4.461 40.804 1.00 63.22 283 LYS A CA 1
ATOM 2264 C C . LYS A 1 283 ? -20.025 -4.845 42.243 1.00 63.22 283 LYS A C 1
ATOM 2266 O O . LYS A 1 283 ? -19.069 -5.581 42.470 1.00 63.22 283 LYS A O 1
ATOM 2271 N N . GLU A 1 284 ? -20.877 -4.454 43.192 1.00 55.22 284 GLU A N 1
ATOM 2272 C CA . GLU A 1 284 ? -20.842 -4.823 44.625 1.00 55.22 284 GLU A CA 1
ATOM 2273 C C . GLU A 1 284 ? -20.996 -6.338 44.933 1.00 55.22 284 GLU A C 1
ATOM 2275 O O . GLU A 1 284 ? -21.614 -6.735 45.917 1.00 55.22 284 GLU A O 1
ATOM 2280 N N . ARG A 1 285 ? -20.465 -7.261 44.125 1.00 51.91 285 ARG A N 1
ATOM 2281 C CA . ARG A 1 285 ? -20.571 -8.701 44.411 1.00 51.91 285 ARG A CA 1
ATOM 2282 C C . ARG A 1 285 ? -19.243 -9.418 44.265 1.00 51.91 285 ARG A C 1
ATOM 2284 O O . ARG A 1 285 ? -18.855 -9.869 43.187 1.00 51.91 285 ARG A O 1
ATOM 2291 N N . ILE A 1 286 ? -18.593 -9.595 45.411 1.00 56.94 286 ILE A N 1
ATOM 2292 C CA . ILE A 1 286 ? -17.584 -10.628 45.638 1.00 56.94 286 ILE A CA 1
ATOM 2293 C C . ILE A 1 286 ? -18.320 -11.977 45.671 1.00 56.94 286 ILE A C 1
ATOM 2295 O O . ILE A 1 286 ? -18.628 -12.518 46.726 1.00 56.94 286 ILE A O 1
ATOM 2299 N N . ASN A 1 287 ? -18.648 -12.511 44.494 1.00 60.12 287 ASN A N 1
ATOM 2300 C CA . ASN A 1 287 ? -18.977 -13.930 44.360 1.00 60.12 287 ASN A CA 1
ATOM 2301 C C . ASN A 1 287 ? -17.675 -14.757 44.444 1.00 60.12 287 ASN A C 1
ATOM 2303 O O . ASN A 1 287 ? -16.613 -14.255 44.049 1.00 60.12 287 ASN A O 1
ATOM 2307 N N . PRO A 1 288 ? -17.726 -16.017 44.917 1.00 61.47 288 PRO A N 1
ATOM 2308 C CA . PRO A 1 288 ? -16.554 -16.883 44.999 1.00 61.47 288 PRO A CA 1
ATOM 2309 C C . PRO A 1 288 ? -15.873 -17.023 43.633 1.00 61.47 288 PRO A C 1
ATOM 2311 O O . PRO A 1 288 ? -16.517 -17.118 42.585 1.00 61.47 288 PRO A O 1
ATOM 2314 N N . ILE A 1 289 ? -14.540 -16.991 43.643 1.00 64.44 289 ILE A N 1
ATOM 2315 C CA . ILE A 1 289 ? -13.720 -16.940 42.433 1.00 64.44 289 ILE A CA 1
ATOM 2316 C C . ILE A 1 289 ? -13.771 -18.304 41.739 1.00 64.44 289 ILE A C 1
ATOM 2318 O O . ILE A 1 289 ? -12.979 -19.193 42.037 1.00 64.44 289 ILE A O 1
ATOM 2322 N N . ASN A 1 290 ? -14.670 -18.465 40.768 1.00 74.88 290 ASN A N 1
ATOM 2323 C CA . ASN A 1 290 ? -14.624 -19.607 39.865 1.00 74.88 290 ASN A CA 1
ATOM 2324 C C . ASN A 1 290 ? -13.581 -19.350 38.763 1.00 74.88 290 ASN A C 1
ATOM 2326 O O . ASN A 1 290 ? -13.784 -18.532 37.860 1.00 74.88 290 ASN A O 1
ATOM 2330 N N . TYR A 1 291 ? -12.441 -20.040 38.846 1.00 77.38 291 TYR A N 1
ATOM 2331 C CA . TYR A 1 291 ? -11.320 -19.893 37.911 1.00 77.38 291 TYR A CA 1
ATOM 2332 C C . TYR A 1 291 ? -11.732 -20.157 36.450 1.00 77.38 291 TYR A C 1
ATOM 2334 O O . TYR A 1 291 ? -11.355 -19.402 35.550 1.00 77.38 291 TYR A O 1
ATOM 2342 N N . LYS A 1 292 ? -12.608 -21.148 36.221 1.00 79.75 292 LYS A N 1
ATOM 2343 C CA . LYS A 1 292 ? -13.128 -21.504 34.889 1.00 79.75 292 LYS A CA 1
ATOM 2344 C C . LYS A 1 292 ? -13.930 -20.366 34.255 1.00 79.75 292 LYS A C 1
ATOM 2346 O O . LYS A 1 292 ? -13.805 -20.096 33.063 1.00 79.75 292 LYS A O 1
ATOM 2351 N N . GLU A 1 293 ? -14.726 -19.660 35.054 1.00 79.75 293 GLU A N 1
ATOM 2352 C CA . GLU A 1 293 ? -15.551 -18.549 34.572 1.00 79.75 293 GLU A CA 1
ATOM 2353 C C . GLU A 1 293 ? -14.701 -17.318 34.215 1.00 79.75 293 GLU A C 1
ATOM 2355 O O . GLU A 1 293 ? -14.988 -16.627 33.236 1.00 79.75 293 GLU A O 1
ATOM 2360 N N . LYS A 1 294 ? -13.615 -17.062 34.959 1.00 78.25 294 LYS A N 1
ATOM 2361 C CA . LYS A 1 294 ? -12.657 -15.987 34.646 1.00 78.25 294 LYS A CA 1
ATOM 2362 C C . LYS A 1 294 ? -11.889 -16.245 33.353 1.00 78.25 294 LYS A C 1
ATOM 2364 O O . LYS A 1 294 ? -11.797 -15.331 32.536 1.00 78.25 294 LYS A O 1
ATOM 2369 N N . ILE A 1 295 ? -11.388 -17.466 33.144 1.00 83.81 295 ILE A N 1
ATOM 2370 C CA . ILE A 1 295 ? -10.712 -17.832 31.888 1.00 83.81 295 ILE A CA 1
ATOM 2371 C C . ILE A 1 295 ? -11.670 -17.677 30.710 1.00 83.81 295 ILE A C 1
ATOM 2373 O O . ILE A 1 295 ? -11.310 -17.060 29.711 1.00 83.81 295 ILE A O 1
ATOM 2377 N N . ASN A 1 296 ? -12.908 -18.163 30.841 1.00 85.81 296 ASN A N 1
ATOM 2378 C CA . ASN A 1 296 ? -13.895 -18.033 29.775 1.00 85.81 296 ASN A CA 1
ATOM 2379 C C . ASN A 1 296 ? -14.188 -16.555 29.448 1.00 85.81 296 ASN A C 1
ATOM 2381 O O . ASN A 1 296 ? -14.198 -16.164 28.284 1.00 85.81 296 ASN A O 1
ATOM 2385 N N . LYS A 1 297 ? -14.339 -15.693 30.464 1.00 82.12 297 LYS A N 1
ATOM 2386 C CA . LYS A 1 297 ? -14.512 -14.241 30.261 1.00 82.12 297 LYS A CA 1
ATOM 2387 C C . LYS A 1 297 ? -13.313 -13.607 29.553 1.00 82.12 297 LYS A C 1
ATOM 2389 O O . LYS A 1 297 ? -13.512 -12.804 28.645 1.00 82.12 297 LYS A O 1
ATOM 2394 N N . TYR A 1 298 ? -12.092 -13.974 29.936 1.00 82.06 298 TYR A N 1
ATOM 2395 C CA . TYR A 1 298 ? -10.873 -13.483 29.293 1.00 82.06 298 TYR A CA 1
ATOM 2396 C C . TYR A 1 298 ? -10.788 -13.917 27.822 1.00 82.06 298 TYR A C 1
ATOM 2398 O O . TYR A 1 298 ? -10.578 -13.081 26.943 1.00 82.06 298 TYR A O 1
ATOM 2406 N N . PHE A 1 299 ? -11.058 -15.195 27.539 1.00 86.94 299 PHE A N 1
ATOM 2407 C CA . PHE A 1 299 ? -11.094 -15.729 26.179 1.00 86.94 299 PHE A CA 1
ATOM 2408 C C . PHE A 1 299 ? -12.146 -15.021 25.315 1.00 86.94 299 PHE A C 1
ATOM 2410 O O . PHE A 1 299 ? -11.848 -14.597 24.202 1.00 86.94 299 PHE A O 1
ATOM 2417 N N . VAL A 1 300 ? -13.352 -14.787 25.845 1.00 86.56 300 VAL A N 1
ATOM 2418 C CA . VAL A 1 300 ? -14.406 -14.038 25.140 1.00 86.56 300 VAL A CA 1
ATOM 2419 C C . VAL A 1 300 ? -13.968 -12.605 24.809 1.00 86.56 300 VAL A C 1
ATOM 2421 O O . VAL A 1 300 ? -14.279 -12.115 23.724 1.00 86.56 300 VAL A O 1
ATOM 2424 N N . ILE A 1 301 ? -13.241 -11.921 25.700 1.00 81.12 301 ILE A N 1
ATOM 2425 C CA . ILE A 1 301 ? -12.720 -10.566 25.438 1.00 81.12 301 ILE A CA 1
ATOM 2426 C C . ILE A 1 301 ? -11.693 -10.588 24.299 1.00 81.12 301 ILE A C 1
ATOM 2428 O O . ILE A 1 301 ? -11.777 -9.758 23.390 1.00 81.12 301 ILE A O 1
ATOM 2432 N N . ILE A 1 302 ? -10.766 -11.550 24.308 1.00 85.12 302 ILE A N 1
ATOM 2433 C CA . ILE A 1 302 ? -9.774 -11.713 23.235 1.00 85.12 302 ILE A CA 1
ATOM 2434 C C . ILE A 1 302 ? -10.459 -12.036 21.908 1.00 85.12 302 ILE A C 1
ATOM 2436 O O . ILE A 1 302 ? -10.186 -11.378 20.906 1.00 85.12 302 ILE A O 1
ATOM 2440 N N . MET A 1 303 ? -11.393 -12.987 21.897 1.00 88.88 303 MET A N 1
ATOM 2441 C CA . MET A 1 303 ? -12.114 -13.369 20.683 1.00 88.88 303 MET A CA 1
ATOM 2442 C C . MET A 1 303 ? -12.912 -12.201 20.104 1.00 88.88 303 MET A C 1
ATOM 2444 O O . MET A 1 303 ? -12.875 -11.971 18.898 1.00 88.88 303 MET A O 1
ATOM 2448 N N . LYS A 1 304 ? -13.574 -11.397 20.947 1.00 85.94 304 LYS A N 1
ATOM 2449 C CA . LYS A 1 304 ? -14.245 -10.165 20.502 1.00 85.94 304 LYS A CA 1
ATOM 2450 C C . LYS A 1 304 ? -13.268 -9.167 19.882 1.00 85.94 304 LYS A C 1
ATOM 2452 O O . LYS A 1 304 ? -13.611 -8.534 18.887 1.00 85.94 304 LYS A O 1
ATOM 2457 N N . ARG A 1 305 ? -12.063 -9.023 20.447 1.00 86.19 305 ARG A N 1
ATOM 2458 C CA . ARG A 1 305 ? -11.011 -8.159 19.887 1.00 86.19 305 ARG A CA 1
ATOM 2459 C C . ARG A 1 305 ? -10.558 -8.660 18.518 1.00 86.19 305 ARG A C 1
ATOM 2461 O O . ARG A 1 305 ? -10.467 -7.851 17.600 1.00 86.19 305 ARG A O 1
ATOM 2468 N N . TYR A 1 306 ? -10.330 -9.965 18.383 1.00 88.12 306 TYR A N 1
ATOM 2469 C CA . TYR A 1 306 ? -9.937 -10.586 17.120 1.00 88.12 306 TYR A CA 1
ATOM 2470 C C . TYR A 1 306 ? -11.019 -10.387 16.051 1.00 88.12 306 TYR A C 1
ATOM 2472 O O . TYR A 1 306 ? -10.765 -9.743 15.041 1.00 88.12 306 TYR A O 1
ATOM 2480 N N . ILE A 1 307 ? -12.264 -10.796 16.325 1.00 91.81 307 ILE A N 1
ATOM 2481 C CA . ILE A 1 307 ? -13.398 -10.665 15.390 1.00 91.81 307 ILE A CA 1
ATOM 2482 C C . ILE A 1 307 ? -13.629 -9.207 14.962 1.00 91.81 307 ILE A C 1
ATOM 2484 O O . ILE A 1 307 ? -14.012 -8.957 13.823 1.00 91.81 307 ILE A O 1
ATOM 2488 N N . ARG A 1 308 ? -13.390 -8.234 15.850 1.00 87.00 308 ARG A N 1
ATOM 2489 C CA . ARG A 1 308 ? -13.526 -6.807 15.529 1.00 87.00 308 ARG A CA 1
ATOM 2490 C C . ARG A 1 308 ? -12.404 -6.283 14.625 1.00 87.00 308 ARG A C 1
ATOM 2492 O O . ARG A 1 308 ? -12.674 -5.421 13.796 1.00 87.00 308 ARG A O 1
ATOM 2499 N N . LEU A 1 309 ? -11.163 -6.736 14.813 1.00 87.25 309 LEU A N 1
ATOM 2500 C CA . LEU A 1 309 ? -9.993 -6.200 14.103 1.00 87.25 309 LEU A CA 1
ATOM 2501 C C . LEU A 1 309 ? -9.773 -6.873 12.741 1.00 87.25 309 LEU A C 1
ATOM 2503 O O . LEU A 1 309 ? -9.400 -6.205 11.778 1.00 87.25 309 LEU A O 1
ATOM 2507 N N . THR A 1 310 ? -10.040 -8.177 12.656 1.00 91.12 310 THR A N 1
ATOM 2508 C CA . THR A 1 310 ? -9.777 -9.001 11.471 1.00 91.12 310 THR A CA 1
ATOM 2509 C C . THR A 1 310 ? -10.396 -8.454 10.176 1.00 91.12 310 THR A C 1
ATOM 2511 O O . THR A 1 310 ? -9.670 -8.395 9.187 1.00 91.12 310 THR A O 1
ATOM 2514 N N . PRO A 1 311 ? -11.663 -7.984 10.127 1.00 89.44 311 PRO A N 1
ATOM 2515 C CA . PRO A 1 311 ? -12.255 -7.494 8.880 1.00 89.44 311 PRO A CA 1
ATOM 2516 C C . PRO A 1 311 ? -11.513 -6.291 8.290 1.00 89.44 311 PRO A C 1
ATOM 2518 O O . PRO A 1 311 ? -11.237 -6.258 7.094 1.00 89.44 311 PRO A O 1
ATOM 2521 N N . ALA A 1 312 ? -11.145 -5.324 9.136 1.00 89.69 312 ALA A N 1
ATOM 2522 C CA . ALA A 1 312 ? -10.411 -4.141 8.696 1.00 89.69 312 ALA A CA 1
ATOM 2523 C C . ALA A 1 312 ? -8.995 -4.509 8.229 1.00 89.69 312 ALA A C 1
ATOM 2525 O O . ALA A 1 312 ? -8.516 -3.990 7.224 1.00 89.69 312 ALA A O 1
ATOM 2526 N N . TYR A 1 313 ? -8.351 -5.445 8.931 1.00 90.19 313 TYR A N 1
ATOM 2527 C CA . TYR A 1 313 ? -7.015 -5.917 8.586 1.00 90.19 313 TYR A CA 1
ATOM 2528 C C . TYR A 1 313 ? -6.987 -6.669 7.248 1.00 90.19 313 TYR A C 1
ATOM 2530 O O . TYR A 1 313 ? -6.163 -6.359 6.392 1.00 90.19 313 TYR A O 1
ATOM 2538 N N . ILE A 1 314 ? -7.933 -7.589 7.021 1.00 90.19 314 ILE A N 1
ATOM 2539 C CA . ILE A 1 314 ? -8.073 -8.307 5.744 1.00 90.19 314 ILE A CA 1
ATOM 2540 C C . ILE A 1 314 ? -8.340 -7.325 4.599 1.00 90.19 314 ILE A C 1
ATOM 2542 O O . ILE A 1 314 ? -7.732 -7.449 3.538 1.00 90.19 314 ILE A O 1
ATOM 2546 N N . MET A 1 315 ? -9.208 -6.329 4.810 1.00 89.38 315 MET A N 1
ATOM 2547 C CA . MET A 1 315 ? -9.491 -5.316 3.790 1.00 89.38 315 MET A CA 1
ATOM 2548 C C . MET A 1 315 ? -8.239 -4.505 3.437 1.00 89.38 315 MET A C 1
ATOM 2550 O O . MET A 1 315 ? -7.973 -4.287 2.259 1.00 89.38 315 MET A O 1
ATOM 2554 N N . MET A 1 316 ? -7.438 -4.114 4.434 1.00 90.94 316 MET A N 1
ATOM 2555 C CA . MET A 1 316 ? -6.181 -3.396 4.205 1.00 90.94 316 MET A CA 1
ATOM 2556 C C . MET A 1 316 ? -5.157 -4.247 3.440 1.00 90.94 316 MET A C 1
ATOM 2558 O O . MET A 1 316 ? -4.545 -3.751 2.498 1.00 90.94 316 MET A O 1
ATOM 2562 N N . ILE A 1 317 ? -5.002 -5.531 3.788 1.00 88.75 317 ILE A N 1
ATOM 2563 C CA . ILE A 1 317 ? -4.133 -6.455 3.039 1.00 88.75 317 ILE A CA 1
ATOM 2564 C C . ILE A 1 317 ? -4.608 -6.583 1.591 1.00 88.75 317 ILE A C 1
ATOM 2566 O O . ILE A 1 317 ? -3.797 -6.478 0.674 1.00 88.75 317 ILE A O 1
ATOM 2570 N N . GLY A 1 318 ? -5.913 -6.770 1.374 1.00 89.50 318 GLY A N 1
ATOM 2571 C CA . GLY A 1 318 ? -6.488 -6.874 0.033 1.00 89.50 318 GLY A CA 1
ATOM 2572 C C . GLY A 1 318 ? -6.237 -5.620 -0.806 1.00 89.50 318 GLY A C 1
ATOM 2573 O O . GLY A 1 318 ? -5.786 -5.722 -1.944 1.00 89.50 318 GLY A O 1
ATOM 2574 N N . LEU A 1 319 ? -6.448 -4.432 -0.229 1.00 90.19 319 LEU A N 1
ATOM 2575 C CA . LEU A 1 319 ? -6.134 -3.158 -0.882 1.00 90.19 319 LEU A CA 1
ATOM 2576 C C . LEU A 1 319 ? -4.637 -3.028 -1.191 1.00 90.19 319 LEU A C 1
ATOM 2578 O O . LEU A 1 319 ? -4.280 -2.567 -2.275 1.00 90.19 319 LEU A O 1
ATOM 2582 N N . GLY A 1 320 ? -3.767 -3.466 -0.279 1.00 88.44 320 GLY A N 1
ATOM 2583 C CA . GLY A 1 320 ? -2.320 -3.484 -0.486 1.00 88.44 320 GLY A CA 1
ATOM 2584 C C . GLY A 1 320 ? -1.905 -4.403 -1.637 1.00 88.44 320 GLY A C 1
ATOM 2585 O O . GLY A 1 320 ? -1.131 -3.992 -2.498 1.00 88.44 320 GLY A O 1
ATOM 2586 N N . GLN A 1 321 ? -2.465 -5.614 -1.709 1.00 87.56 321 GLN A N 1
ATOM 2587 C CA . GLN A 1 321 ? -2.209 -6.551 -2.807 1.00 87.56 321 GLN A CA 1
ATOM 2588 C C . GLN A 1 321 ? -2.711 -6.011 -4.148 1.00 87.56 321 GLN A C 1
ATOM 2590 O O . GLN A 1 321 ? -1.974 -6.064 -5.132 1.00 87.56 321 GLN A O 1
ATOM 2595 N N . LEU A 1 322 ? -3.923 -5.448 -4.183 1.00 89.31 322 LEU A N 1
ATOM 2596 C CA . LEU A 1 322 ? -4.482 -4.827 -5.384 1.00 89.31 322 LEU A CA 1
ATOM 2597 C C . LEU A 1 322 ? -3.612 -3.656 -5.863 1.00 89.31 322 LEU A C 1
ATOM 2599 O O . LEU A 1 322 ? -3.281 -3.579 -7.043 1.00 89.31 322 LEU A O 1
ATOM 2603 N N . SER A 1 323 ? -3.197 -2.784 -4.940 1.00 88.19 323 SER A N 1
ATOM 2604 C CA . SER A 1 323 ? -2.329 -1.643 -5.248 1.00 88.19 323 SER A CA 1
ATOM 2605 C C . SER A 1 323 ? -0.967 -2.110 -5.759 1.00 88.19 323 SER A C 1
ATOM 2607 O O . SER A 1 323 ? -0.499 -1.616 -6.776 1.00 88.19 323 SER A O 1
ATOM 2609 N N . SER A 1 324 ? -0.348 -3.100 -5.106 1.00 85.50 324 SER A N 1
ATOM 2610 C CA . SER A 1 324 ? 0.933 -3.678 -5.535 1.00 85.50 324 SER A CA 1
ATOM 2611 C C . SER A 1 324 ? 0.848 -4.301 -6.931 1.00 85.50 324 SER A C 1
ATOM 2613 O O . SER A 1 324 ? 1.732 -4.064 -7.749 1.00 85.50 324 SER A O 1
ATOM 2615 N N . ALA A 1 325 ? -0.218 -5.049 -7.231 1.00 86.88 325 ALA A N 1
ATOM 2616 C CA . ALA A 1 325 ? -0.427 -5.631 -8.555 1.00 86.88 325 ALA A CA 1
ATOM 2617 C C . ALA A 1 325 ? -0.624 -4.550 -9.631 1.00 86.88 325 ALA A C 1
ATOM 2619 O O . ALA A 1 325 ? -0.053 -4.645 -10.717 1.00 86.88 325 ALA A O 1
ATOM 2620 N N . TRP A 1 326 ? -1.384 -3.496 -9.312 1.00 87.31 326 TRP A N 1
ATOM 2621 C CA . TRP A 1 326 ? -1.570 -2.357 -10.206 1.00 87.31 326 TRP A CA 1
ATOM 2622 C C . TRP A 1 326 ? -0.252 -1.622 -10.471 1.00 87.31 326 TRP A C 1
ATOM 2624 O O . TRP A 1 326 ? 0.076 -1.372 -11.633 1.00 87.31 326 TRP A O 1
ATOM 2634 N N . TYR A 1 327 ? 0.530 -1.339 -9.422 1.00 84.94 327 TYR A N 1
ATOM 2635 C CA . TYR A 1 327 ? 1.850 -0.723 -9.547 1.00 84.94 327 TYR A CA 1
ATOM 2636 C C . TYR A 1 327 ? 2.824 -1.613 -10.320 1.00 84.94 327 TYR A C 1
ATOM 2638 O O . TYR A 1 327 ? 3.546 -1.097 -11.160 1.00 84.94 327 TYR A O 1
ATOM 2646 N N . ASP A 1 328 ? 2.839 -2.934 -10.130 1.00 83.44 328 ASP A N 1
ATOM 2647 C CA . ASP A 1 328 ? 3.740 -3.796 -10.905 1.00 83.44 328 ASP A CA 1
ATOM 2648 C C . ASP A 1 328 ? 3.475 -3.718 -12.419 1.00 83.44 328 ASP A C 1
ATOM 2650 O O . ASP A 1 328 ? 4.421 -3.781 -13.206 1.00 83.44 328 ASP A O 1
ATOM 2654 N N . LYS A 1 329 ? 2.219 -3.538 -12.844 1.00 83.25 329 LYS A N 1
ATOM 2655 C CA . LYS A 1 329 ? 1.874 -3.447 -14.273 1.00 83.25 329 LYS A CA 1
ATOM 2656 C C . LYS A 1 329 ? 1.959 -2.040 -14.853 1.00 83.25 329 LYS A C 1
ATOM 2658 O O . LYS A 1 329 ? 2.376 -1.903 -15.999 1.00 83.25 329 LYS A O 1
ATOM 2663 N N . ASN A 1 330 ? 1.585 -1.020 -14.084 1.00 82.62 330 ASN A N 1
ATOM 2664 C CA . ASN A 1 330 ? 1.479 0.358 -14.574 1.00 82.62 330 ASN A CA 1
ATOM 2665 C C . ASN A 1 330 ? 2.679 1.237 -14.205 1.00 82.62 330 ASN A C 1
ATOM 2667 O O . ASN A 1 330 ? 2.884 2.278 -14.826 1.00 82.62 330 ASN A O 1
ATOM 2671 N N . SER A 1 331 ? 3.473 0.851 -13.203 1.00 80.25 331 SER A N 1
ATOM 2672 C CA . SER A 1 331 ? 4.671 1.601 -12.833 1.00 80.25 331 SER A CA 1
ATOM 2673 C C . SER A 1 331 ? 5.811 1.308 -13.811 1.00 80.25 331 SER A C 1
ATOM 2675 O O . SER A 1 331 ? 6.082 0.136 -14.096 1.00 80.25 331 SER A O 1
ATOM 2677 N N . PRO A 1 332 ? 6.540 2.340 -14.276 1.00 74.94 332 PRO A N 1
ATOM 2678 C CA . PRO A 1 332 ? 7.789 2.144 -15.008 1.00 74.94 332 PRO A CA 1
ATOM 2679 C C . PRO A 1 332 ? 8.891 1.563 -14.112 1.00 74.94 332 PRO A C 1
ATOM 2681 O O . PRO A 1 332 ? 9.869 1.013 -14.614 1.00 74.94 332 PRO A O 1
ATOM 2684 N N . PHE A 1 333 ? 8.738 1.668 -12.789 1.00 74.69 333 PHE A N 1
ATOM 2685 C CA . PHE A 1 333 ? 9.723 1.192 -11.833 1.00 74.69 333 PHE A CA 1
ATOM 2686 C C . PHE A 1 333 ? 9.612 -0.315 -11.600 1.00 74.69 333 PHE A C 1
ATOM 2688 O O . PHE A 1 333 ? 8.532 -0.924 -11.592 1.00 74.69 333 PHE A O 1
ATOM 2695 N N . TYR A 1 334 ? 10.767 -0.929 -11.368 1.00 73.31 334 TYR A N 1
ATOM 2696 C CA . TYR A 1 334 ? 10.822 -2.292 -10.878 1.00 73.31 334 TYR A CA 1
ATOM 2697 C C . TYR A 1 334 ? 10.328 -2.325 -9.429 1.00 73.31 334 TYR A C 1
ATOM 2699 O O . TYR A 1 334 ? 10.964 -1.784 -8.529 1.00 73.31 334 TYR A O 1
ATOM 2707 N N . VAL A 1 335 ? 9.177 -2.958 -9.210 1.00 73.19 335 VAL A N 1
ATOM 2708 C CA . VAL A 1 335 ? 8.631 -3.159 -7.869 1.00 73.19 335 VAL A CA 1
ATOM 2709 C C . VAL A 1 335 ? 9.348 -4.356 -7.246 1.00 73.19 335 VAL A C 1
ATOM 2711 O O . VAL A 1 335 ? 9.185 -5.487 -7.714 1.00 73.19 335 VAL A O 1
ATOM 2714 N N . GLU A 1 336 ? 10.168 -4.096 -6.228 1.00 65.19 336 GLU A N 1
ATOM 2715 C CA . GLU A 1 336 ? 10.949 -5.122 -5.529 1.00 65.19 336 GLU A CA 1
ATOM 2716 C C . GLU A 1 336 ? 10.071 -5.955 -4.589 1.00 65.19 336 GLU A C 1
ATOM 2718 O O . GLU A 1 336 ? 10.057 -7.185 -4.665 1.00 65.19 336 GLU A O 1
ATOM 2723 N N . GLU A 1 337 ? 9.271 -5.292 -3.754 1.00 67.19 337 GLU A N 1
ATOM 2724 C CA . GLU A 1 337 ? 8.285 -5.970 -2.921 1.00 67.19 337 GLU A CA 1
ATOM 2725 C C . GLU A 1 337 ? 7.035 -6.297 -3.738 1.00 67.19 337 GLU A C 1
ATOM 2727 O O . GLU A 1 337 ? 6.185 -5.444 -4.005 1.00 67.19 337 GLU A O 1
ATOM 2732 N N . ARG A 1 338 ? 6.878 -7.577 -4.091 1.00 71.31 338 ARG A N 1
ATOM 2733 C CA . ARG A 1 338 ? 5.704 -8.091 -4.813 1.00 71.31 338 ARG A CA 1
ATOM 2734 C C . ARG A 1 338 ? 4.824 -8.976 -3.933 1.00 71.31 338 ARG A C 1
ATOM 2736 O O . ARG A 1 338 ? 4.739 -10.179 -4.186 1.00 71.31 338 ARG A O 1
ATOM 2743 N N . PRO A 1 339 ? 4.126 -8.426 -2.920 1.00 71.81 339 PRO A N 1
ATOM 2744 C CA . PRO A 1 339 ? 3.185 -9.188 -2.103 1.00 71.81 339 PRO A CA 1
ATOM 2745 C C . PRO A 1 339 ? 2.210 -10.028 -2.932 1.00 71.81 339 PRO A C 1
ATOM 2747 O O . PRO A 1 339 ? 1.926 -11.165 -2.579 1.00 71.81 339 PRO A O 1
ATOM 2750 N N . HIS A 1 340 ? 1.740 -9.508 -4.069 1.00 71.38 340 HIS A N 1
ATOM 2751 C CA . HIS A 1 340 ? 0.802 -10.209 -4.946 1.00 71.38 340 HIS A CA 1
ATOM 2752 C C . HIS A 1 340 ? 1.367 -11.506 -5.569 1.00 71.38 340 HIS A C 1
ATOM 2754 O O . HIS A 1 340 ? 0.591 -12.408 -5.874 1.00 71.38 340 HIS A O 1
ATOM 2760 N N . GLU A 1 341 ? 2.690 -11.633 -5.723 1.00 74.06 341 GLU A N 1
ATOM 2761 C CA . GLU A 1 341 ? 3.365 -12.858 -6.192 1.00 74.06 341 GLU A CA 1
ATOM 2762 C C . GLU A 1 341 ? 3.901 -13.701 -5.025 1.00 74.06 341 GLU A C 1
ATOM 2764 O O . GLU A 1 341 ? 3.870 -14.932 -5.055 1.00 74.06 341 GLU A O 1
ATOM 2769 N N . ILE A 1 342 ? 4.418 -13.035 -3.991 1.00 75.31 342 ILE A N 1
ATOM 2770 C CA . ILE A 1 342 ? 5.151 -13.660 -2.890 1.00 75.31 342 ILE A CA 1
ATOM 2771 C C . ILE A 1 342 ? 4.202 -14.262 -1.849 1.00 75.31 342 ILE A C 1
ATOM 2773 O O . ILE A 1 342 ? 4.502 -15.326 -1.315 1.00 75.31 342 ILE A O 1
ATOM 2777 N N . CYS A 1 343 ? 3.040 -13.652 -1.592 1.00 70.69 343 CYS A N 1
ATOM 2778 C CA . CYS A 1 343 ? 2.077 -14.172 -0.615 1.00 70.69 343 CYS A CA 1
ATOM 2779 C C . CYS A 1 343 ? 1.552 -15.573 -0.953 1.00 70.69 343 CYS A C 1
ATOM 2781 O O . CYS A 1 343 ? 1.044 -16.231 -0.063 1.00 70.69 343 CYS A O 1
ATOM 2783 N N . ALA A 1 344 ? 1.646 -16.035 -2.203 1.00 68.38 344 ALA A N 1
ATOM 2784 C CA . ALA A 1 344 ? 1.266 -17.403 -2.561 1.00 68.38 344 ALA A CA 1
ATOM 2785 C C . ALA A 1 344 ? 2.346 -18.447 -2.212 1.00 68.38 344 ALA A C 1
ATOM 2787 O O . ALA A 1 344 ? 2.072 -19.644 -2.255 1.00 68.38 344 ALA A O 1
ATOM 2788 N N . LYS A 1 345 ? 3.583 -18.010 -1.932 1.00 69.56 345 LYS A N 1
ATOM 2789 C CA . LYS A 1 345 ? 4.734 -18.881 -1.633 1.00 69.56 345 LYS A CA 1
ATOM 2790 C C . LYS A 1 345 ? 4.908 -19.172 -0.138 1.00 69.56 345 LYS A C 1
ATOM 2792 O O . LYS A 1 345 ? 5.679 -20.069 0.198 1.00 69.56 345 LYS A O 1
ATOM 2797 N N . TYR A 1 346 ? 4.235 -18.410 0.719 1.00 57.72 346 TYR A N 1
ATOM 2798 C CA . TYR A 1 346 ? 4.205 -18.553 2.176 1.00 57.72 346 TYR A CA 1
ATOM 2799 C C . TYR A 1 346 ? 2.801 -18.955 2.610 1.00 57.72 346 TYR A C 1
ATOM 2801 O O . TYR A 1 346 ? 2.698 -19.719 3.595 1.00 57.72 346 TYR A O 1
#

Foldseek 3Di:
DPPVVVLCLDPLLLLLVQLVLVPPQPQSVQSVVLNVCVVVVPPVSVVQSVVLVVQQAQDDDPPDRDGFHGGDGDPSDDQVNSVSSVVVCLVVVPNPPPPPVPDRDDDDDDADQPDPVVLCVDDCNVVLVVVVVVLVVLLVQLQCCCPPPVVVVVVVVVVVCVVVPPDDDDPDDPPPPDPCDPVNVSSPVSHPVVVVCVVPDPDDDPPDDVVLVVLVVVLVVLVVVLVVLVVCCSVDSCNVVVVVVCPDPVNVVSNVNVVSVVSVVVSVVVVVVVVVVVVVVVDPDPDPDDVVVVVVVVVVVVVVVCVVVVVVVVSVVSVVQNVLSVCCRNPSDHDPDNCVVCVVVD